Protein AF-A0A3M1WWJ5-F1 (afdb_monomer_lite)

Secondary structure (DSSP, 8-state):
-HHHHHHHHHHHHHHHHHHHHHHHHHHHHHHHHHHHHHHHHHS-HHHHHHHHHHHHHHHHHHHTT-S-TTHHHHHHHHHHHHHHHS-TTGGGEEEEEPPTT--HHHHHHHHHHHHHHTT-EEEEEE-HHHHHHHHHSS----EEEEEEE-HHHHHHHHHH-GGGGGTPSEEEEEEE-TTS-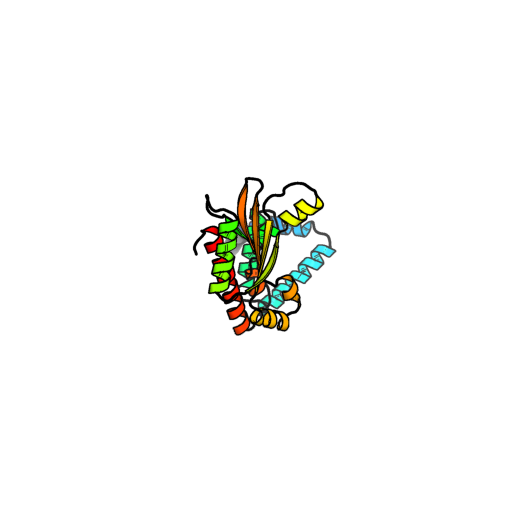EEEEEE-THHHHHSSSPPPHHHHHHHHHHHHHHHHHHHHHHHT--

Sequence (226 aa):
MNAIRNLLALIGLLAIVALVWAVKTWEPVVQEFRPMWTHYQSLSGEEKARIRGIVAELDKAIQEKAFDEGAFATYLDLAENLLKTRNAAEATVWKVPVEEGLSAEDVDQTMKFVANEHNIKNVGELPLYKEVQAMTGKPYRIVKIYMFCNALTASHMLEYSDAFSAYLPCRVAMVQDKQGKLWLYSLNMDMMIHGGKPLPPTLKEEALGVKKIILDIMKRGAEGDF

pLDDT: mean 94.06, std 5.96, range [61.34, 98.81]

Foldseek 3Di:
DVVVVVVVVVVVVVVVVVVVVVCVVCVVVCVVCVVVVVVLVVDDPVVVVVVVVVVVVVVVCVVVVQFFPCQVVLVVQLVVQCVVPVDNQRSFKDKDFADPPDDPVLLVVQLCVLLVVLVWDFPDKDFVQVVCCVVPVDGDWTKMKTFTHDVVLLVLLVVVPVVCVVCPDWIWIWGQDPVRTTMIMTGPCCCVQGNGGHDDPVSSVVSVSVVVSVVVSRVCSRHSPD

Structure (mmCIF, N/CA/C/O backbone):
data_AF-A0A3M1WWJ5-F1
#
_entry.id   AF-A0A3M1WWJ5-F1
#
loop_
_atom_site.group_PDB
_atom_site.id
_atom_site.type_symbol
_atom_site.label_atom_id
_atom_site.label_alt_id
_atom_site.label_comp_id
_atom_site.label_asym_id
_atom_site.label_entity_id
_atom_site.label_seq_id
_atom_site.pdbx_PDB_ins_code
_atom_site.Cartn_x
_atom_site.Cartn_y
_atom_site.Cartn_z
_atom_site.occupancy
_atom_site.B_iso_or_equiv
_atom_site.auth_seq_id
_atom_site.auth_comp_id
_atom_site.auth_asym_id
_atom_site.auth_atom_id
_atom_site.pdbx_PDB_model_num
ATOM 1 N N . MET A 1 1 ? 3.761 4.185 -77.254 1.00 61.34 1 MET A N 1
ATOM 2 C CA . MET A 1 1 ? 3.606 5.311 -76.298 1.00 61.34 1 MET A CA 1
ATOM 3 C C . MET A 1 1 ? 2.459 5.113 -75.302 1.00 61.34 1 MET A C 1
ATOM 5 O O . MET A 1 1 ? 2.680 5.328 -74.118 1.00 61.34 1 MET A O 1
ATOM 9 N N . ASN A 1 2 ? 1.276 4.644 -75.720 1.00 68.31 2 ASN A N 1
ATOM 10 C CA . ASN A 1 2 ? 0.120 4.481 -74.815 1.00 68.31 2 ASN A CA 1
ATOM 11 C C . ASN A 1 2 ? 0.318 3.430 -73.702 1.00 68.31 2 ASN A C 1
ATOM 13 O O . ASN A 1 2 ? -0.118 3.653 -72.580 1.00 68.31 2 ASN A O 1
ATOM 17 N N . ALA A 1 3 ? 1.030 2.331 -73.976 1.00 73.12 3 ALA A N 1
ATOM 18 C CA . ALA A 1 3 ? 1.289 1.279 -72.985 1.00 73.12 3 ALA A CA 1
ATOM 19 C C . ALA A 1 3 ? 2.161 1.757 -71.806 1.00 73.12 3 ALA A C 1
ATOM 21 O O . ALA A 1 3 ? 1.841 1.487 -70.655 1.00 73.12 3 ALA A O 1
ATOM 22 N N . ILE A 1 4 ? 3.213 2.536 -72.082 1.00 78.75 4 ILE A N 1
ATOM 23 C CA . ILE A 1 4 ? 4.098 3.103 -71.049 1.00 78.75 4 ILE A CA 1
ATOM 24 C C . ILE A 1 4 ? 3.342 4.138 -70.207 1.00 78.75 4 ILE A C 1
ATOM 26 O O . ILE A 1 4 ? 3.456 4.148 -68.985 1.00 78.75 4 ILE A O 1
ATOM 30 N N . ARG A 1 5 ? 2.506 4.970 -70.844 1.00 76.81 5 ARG A N 1
ATOM 31 C CA . ARG A 1 5 ? 1.672 5.957 -70.143 1.00 76.81 5 ARG A CA 1
ATOM 32 C C . ARG A 1 5 ? 0.656 5.294 -69.204 1.00 76.81 5 ARG A C 1
ATOM 34 O O . ARG A 1 5 ? 0.485 5.753 -68.081 1.00 76.81 5 ARG A O 1
ATOM 41 N N . ASN A 1 6 ? 0.030 4.199 -69.636 1.00 76.69 6 ASN A N 1
ATOM 42 C CA . ASN A 1 6 ? -0.925 3.450 -68.815 1.00 76.69 6 ASN A CA 1
ATOM 43 C C . ASN A 1 6 ? -0.236 2.691 -67.667 1.00 76.69 6 ASN A C 1
ATOM 45 O O . ASN A 1 6 ? -0.786 2.617 -66.572 1.00 76.69 6 ASN A O 1
ATOM 49 N N . LEU A 1 7 ? 0.982 2.184 -67.888 1.00 83.56 7 LEU A N 1
ATOM 50 C CA . LEU A 1 7 ? 1.788 1.542 -66.846 1.00 83.56 7 LEU A CA 1
ATOM 51 C C . LEU A 1 7 ? 2.208 2.539 -65.755 1.00 83.56 7 LEU A C 1
ATOM 53 O O . LEU A 1 7 ? 2.052 2.254 -64.571 1.00 83.56 7 LEU A O 1
ATOM 57 N N . LEU A 1 8 ? 2.680 3.729 -66.140 1.00 83.06 8 LEU A N 1
ATOM 58 C CA . LEU A 1 8 ? 3.029 4.790 -65.189 1.00 83.06 8 LEU A CA 1
ATOM 59 C C . LEU A 1 8 ? 1.806 5.279 -64.399 1.00 83.06 8 LEU A C 1
ATOM 61 O O . LEU A 1 8 ? 1.914 5.524 -63.199 1.00 83.06 8 LEU A O 1
ATOM 65 N N . ALA A 1 9 ? 0.634 5.361 -65.037 1.00 82.50 9 ALA A N 1
ATOM 66 C CA . ALA A 1 9 ? -0.616 5.702 -64.359 1.00 82.50 9 ALA A CA 1
ATOM 67 C C . ALA A 1 9 ? -1.041 4.636 -63.330 1.00 82.50 9 ALA A C 1
ATOM 69 O O . ALA A 1 9 ? -1.484 4.987 -62.239 1.00 82.50 9 ALA A O 1
ATOM 70 N N . LEU A 1 10 ? -0.857 3.345 -63.635 1.00 86.31 10 LEU A N 1
ATOM 71 C CA . LEU A 1 10 ? -1.114 2.241 -62.701 1.00 86.31 10 LEU A CA 1
ATOM 72 C C . LEU A 1 10 ? -0.167 2.264 -61.497 1.00 86.31 10 LEU A C 1
ATOM 74 O O . LEU A 1 10 ? -0.620 2.107 -60.367 1.00 86.31 10 LEU A O 1
ATOM 78 N N . ILE A 1 11 ? 1.126 2.512 -61.720 1.00 86.69 11 ILE A N 1
ATOM 79 C CA . ILE A 1 11 ? 2.109 2.655 -60.635 1.00 86.69 11 ILE A CA 1
ATOM 80 C C . ILE A 1 11 ? 1.753 3.855 -59.747 1.00 86.69 11 ILE A C 1
ATOM 82 O O . ILE A 1 11 ? 1.766 3.737 -58.523 1.00 86.69 11 ILE A O 1
ATOM 86 N N . GLY A 1 12 ? 1.372 4.986 -60.348 1.00 83.12 12 GLY A N 1
ATOM 87 C CA . GLY A 1 12 ? 0.912 6.165 -59.611 1.00 83.12 12 GLY A CA 1
ATOM 88 C C . GLY A 1 12 ? -0.344 5.891 -58.778 1.00 83.12 12 GLY A C 1
ATOM 89 O O . GLY A 1 12 ? -0.403 6.276 -57.612 1.00 83.12 12 GLY A O 1
ATOM 90 N N . LEU A 1 13 ? -1.319 5.168 -59.336 1.00 89.19 13 LEU A N 1
ATOM 91 C CA . LEU A 1 13 ? -2.533 4.774 -58.618 1.00 89.19 13 LEU A CA 1
ATOM 92 C C . LEU A 1 13 ? -2.211 3.849 -57.433 1.00 89.19 13 LEU A C 1
ATOM 94 O O . LEU A 1 13 ? -2.715 4.069 -56.335 1.00 89.19 13 LEU A O 1
ATOM 98 N N . LEU A 1 14 ? -1.338 2.857 -57.629 1.00 88.44 14 LEU A N 1
ATOM 99 C CA . LEU A 1 14 ? -0.902 1.946 -56.567 1.00 88.44 14 LEU A CA 1
ATOM 100 C C . LEU A 1 14 ? -0.151 2.680 -55.451 1.00 88.44 14 LEU A C 1
ATOM 102 O O . LEU A 1 14 ? -0.384 2.396 -54.278 1.00 88.44 14 LEU A O 1
ATOM 106 N N . ALA A 1 15 ? 0.694 3.656 -55.795 1.00 86.31 15 ALA A N 1
ATOM 107 C CA . ALA A 1 15 ? 1.386 4.485 -54.813 1.00 86.31 15 ALA A CA 1
ATOM 108 C C . ALA A 1 15 ? 0.403 5.312 -53.971 1.00 86.31 15 ALA A C 1
ATOM 110 O O . ALA A 1 15 ? 0.534 5.351 -52.751 1.00 86.31 15 ALA A O 1
ATOM 111 N N . ILE A 1 16 ? -0.615 5.916 -54.597 1.00 87.00 16 ILE A N 1
ATOM 112 C CA . ILE A 1 16 ? -1.662 6.674 -53.892 1.00 87.00 16 ILE A CA 1
ATOM 113 C C . ILE A 1 16 ? -2.484 5.752 -52.987 1.00 87.00 16 ILE A C 1
ATOM 115 O O . ILE A 1 16 ? -2.731 6.094 -51.834 1.00 87.00 16 ILE A O 1
ATOM 119 N N . VAL A 1 17 ? -2.872 4.5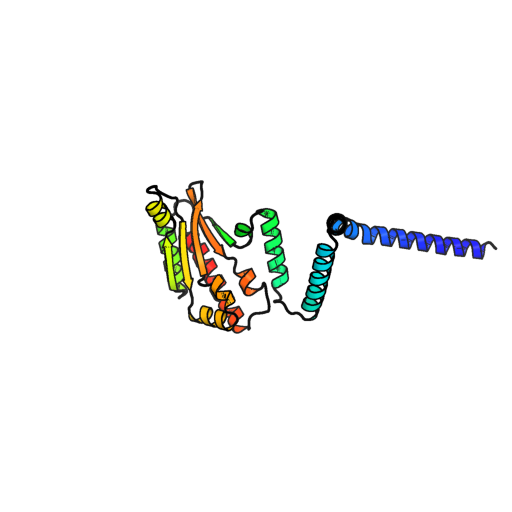68 -53.472 1.00 88.25 17 VAL A N 1
ATOM 120 C CA . VAL A 1 17 ? -3.611 3.576 -52.673 1.00 88.25 17 VAL A CA 1
ATOM 121 C C . VAL A 1 17 ? -2.786 3.116 -51.469 1.00 88.25 17 VAL A C 1
ATOM 123 O O . VAL A 1 17 ? -3.320 3.057 -50.364 1.00 88.25 17 VAL A O 1
ATOM 126 N N . ALA A 1 18 ? -1.488 2.860 -51.648 1.00 85.44 18 ALA A N 1
ATOM 127 C CA . ALA A 1 18 ? -0.585 2.508 -50.555 1.00 85.44 18 ALA A CA 1
ATOM 128 C C . ALA A 1 18 ? -0.442 3.648 -49.533 1.00 85.44 18 ALA A C 1
ATOM 130 O O . ALA A 1 18 ? -0.449 3.396 -48.330 1.00 85.44 18 ALA A O 1
ATOM 131 N N . LEU A 1 19 ? -0.378 4.901 -49.995 1.00 85.25 19 LEU A N 1
ATOM 132 C CA . LEU A 1 19 ? -0.316 6.089 -49.140 1.00 85.25 19 LEU A CA 1
ATOM 133 C C . LEU A 1 19 ? -1.603 6.277 -48.332 1.00 85.25 19 LEU A C 1
ATOM 135 O O . LEU A 1 19 ? -1.543 6.477 -47.125 1.00 85.25 19 LEU A O 1
ATOM 139 N N . VAL A 1 20 ? -2.766 6.156 -48.976 1.00 86.12 20 VAL A N 1
ATOM 140 C CA . VAL A 1 20 ? -4.075 6.238 -48.309 1.00 86.12 20 VAL A CA 1
ATOM 141 C C . VAL A 1 20 ? -4.244 5.099 -47.306 1.00 86.12 20 VAL A C 1
ATOM 143 O O . VAL A 1 20 ? -4.729 5.325 -46.199 1.00 86.12 20 VAL A O 1
ATOM 146 N N . TRP A 1 21 ? -3.815 3.885 -47.658 1.00 88.00 21 TRP A N 1
ATOM 147 C CA . TRP A 1 21 ? -3.830 2.743 -46.748 1.00 88.00 21 TRP A CA 1
ATOM 148 C C . TRP A 1 21 ? -2.908 2.965 -45.546 1.00 88.00 21 TRP A C 1
ATOM 150 O O . TRP A 1 21 ? -3.335 2.756 -44.412 1.00 88.00 21 TRP A O 1
ATOM 160 N N . ALA A 1 22 ? -1.687 3.460 -45.764 1.00 84.38 22 ALA A N 1
ATOM 161 C CA . ALA A 1 22 ? -0.751 3.781 -44.693 1.00 84.38 22 ALA A CA 1
ATOM 162 C C . ALA A 1 22 ? -1.301 4.882 -43.776 1.00 84.38 22 ALA A C 1
ATOM 164 O O . ALA A 1 22 ? -1.333 4.696 -42.564 1.00 84.38 22 ALA A O 1
ATOM 165 N N . VAL A 1 23 ? -1.815 5.982 -44.333 1.00 82.38 23 VAL A N 1
ATOM 166 C CA . VAL A 1 23 ? -2.436 7.057 -43.544 1.00 82.38 23 VAL A CA 1
ATOM 167 C C . VAL A 1 23 ? -3.596 6.503 -42.729 1.00 82.38 23 VAL A C 1
ATOM 169 O O . VAL A 1 23 ? -3.582 6.621 -41.515 1.00 82.38 23 VAL A O 1
ATOM 172 N N . LYS A 1 24 ? -4.542 5.791 -43.345 1.00 86.06 24 LYS A N 1
ATOM 173 C CA . LYS A 1 24 ? -5.705 5.252 -42.628 1.00 86.06 24 LYS A CA 1
ATOM 174 C C . LYS A 1 24 ? -5.333 4.232 -41.542 1.00 86.06 24 LYS A C 1
ATOM 176 O O . LYS A 1 24 ? -6.033 4.135 -40.540 1.00 86.06 24 LYS A O 1
ATOM 181 N N . THR A 1 25 ? -4.251 3.480 -41.741 1.00 88.81 25 THR A N 1
ATOM 182 C CA . THR A 1 25 ? -3.772 2.473 -40.781 1.00 88.81 25 THR A CA 1
ATOM 183 C C . THR A 1 25 ? -3.049 3.116 -39.599 1.00 88.81 25 THR A C 1
ATOM 185 O O . THR A 1 25 ? -3.235 2.696 -38.461 1.00 88.81 25 THR A O 1
ATOM 188 N N . TRP A 1 26 ? -2.242 4.145 -39.855 1.00 82.81 26 TRP A N 1
ATOM 189 C CA . TRP A 1 26 ? -1.392 4.770 -38.840 1.00 82.81 26 TRP A CA 1
ATOM 190 C C . TRP A 1 26 ? -2.025 5.992 -38.176 1.00 82.81 26 TRP A C 1
ATOM 192 O O . TRP A 1 26 ? -1.648 6.340 -37.062 1.00 82.81 26 TRP A O 1
ATOM 202 N N . GLU A 1 27 ? -3.003 6.632 -38.813 1.00 81.75 27 GLU A N 1
ATOM 203 C CA . GLU A 1 27 ? -3.701 7.798 -38.279 1.00 81.75 27 GLU A CA 1
ATOM 204 C C . GLU A 1 27 ? -4.294 7.589 -36.877 1.00 81.75 27 GLU A C 1
ATOM 206 O O . GLU A 1 27 ? -4.006 8.435 -36.032 1.00 81.75 27 GLU A O 1
ATOM 211 N N . PRO A 1 28 ? -5.025 6.504 -36.544 1.00 82.81 28 PRO A N 1
ATOM 212 C CA . PRO A 1 28 ? -5.534 6.321 -35.180 1.00 82.81 28 PRO A CA 1
ATOM 213 C C . PRO A 1 28 ? -4.413 6.283 -34.128 1.00 82.81 28 PRO A C 1
ATOM 215 O O . PRO A 1 28 ? -4.491 6.986 -33.124 1.00 82.81 28 PRO A O 1
ATOM 218 N N . VAL A 1 29 ? -3.318 5.569 -34.408 1.00 82.12 29 VAL A N 1
ATOM 219 C CA . VAL A 1 29 ? -2.147 5.493 -33.516 1.00 82.12 29 VAL A CA 1
ATOM 220 C C . VAL A 1 29 ? -1.478 6.863 -33.373 1.00 82.12 29 VAL A C 1
ATOM 222 O O . VAL A 1 29 ? -1.149 7.303 -32.274 1.00 82.12 29 VAL A O 1
ATOM 225 N N . VAL A 1 30 ? -1.310 7.587 -34.482 1.00 78.94 30 VAL A N 1
ATOM 226 C CA . VAL A 1 30 ? -0.722 8.934 -34.471 1.00 78.94 30 VAL A CA 1
ATOM 227 C C . VAL A 1 30 ? -1.581 9.904 -33.658 1.00 78.94 30 VAL A C 1
ATOM 229 O O . VAL A 1 30 ? -1.029 10.764 -32.975 1.00 78.94 30 VAL A O 1
ATOM 232 N N . GLN A 1 31 ? -2.908 9.789 -33.715 1.00 82.88 31 GLN A N 1
ATOM 233 C CA . GLN A 1 31 ? -3.821 10.658 -32.968 1.00 82.88 31 GLN A CA 1
ATOM 234 C C . GLN A 1 31 ? -3.773 10.374 -31.459 1.00 82.88 31 GLN A C 1
ATOM 236 O O . GLN A 1 31 ? -3.765 11.326 -30.682 1.00 82.88 31 GLN A O 1
ATOM 241 N N . GLU A 1 32 ? -3.650 9.110 -31.042 1.00 83.38 32 GLU A N 1
ATOM 242 C CA . GLU A 1 32 ? -3.456 8.739 -29.629 1.00 83.38 32 GLU A CA 1
ATOM 243 C C . GLU A 1 32 ? -2.125 9.259 -29.069 1.00 83.38 32 GLU A C 1
ATOM 245 O O . GLU A 1 32 ? -2.073 9.805 -27.966 1.00 83.38 32 GLU A O 1
ATOM 250 N N . PHE A 1 33 ? -1.047 9.162 -29.852 1.00 82.06 33 PHE A N 1
ATOM 251 C CA . PHE A 1 33 ? 0.276 9.635 -29.438 1.00 82.06 33 PHE A CA 1
ATOM 252 C C . PHE A 1 33 ? 0.467 11.149 -29.582 1.00 82.06 33 PHE A C 1
ATOM 254 O O . PHE A 1 33 ? 1.391 11.703 -28.980 1.00 82.06 33 PHE A O 1
ATOM 261 N N . ARG A 1 34 ? -0.384 11.850 -30.346 1.00 85.12 34 ARG A N 1
ATOM 262 C CA . ARG A 1 34 ? -0.209 13.281 -30.643 1.00 85.12 34 ARG A CA 1
ATOM 263 C C . ARG A 1 34 ? -0.115 14.155 -29.388 1.00 85.12 34 ARG A C 1
ATOM 265 O O . ARG A 1 34 ? 0.837 14.930 -29.325 1.00 85.12 34 ARG A O 1
ATOM 272 N N . PRO A 1 35 ? -1.004 14.054 -28.379 1.00 89.06 35 PRO A N 1
ATOM 273 C CA . PRO A 1 35 ? -0.903 14.881 -27.176 1.00 89.06 35 PRO A CA 1
ATOM 274 C C . PRO A 1 35 ? 0.407 14.646 -26.417 1.00 89.06 35 PRO A C 1
ATOM 276 O O . PRO A 1 35 ? 1.063 15.600 -25.996 1.00 89.06 35 PRO A O 1
ATOM 279 N N . MET A 1 36 ? 0.822 13.381 -26.300 1.00 86.88 36 MET A N 1
ATOM 280 C CA . MET A 1 36 ? 2.079 13.003 -25.654 1.00 86.88 36 MET A CA 1
ATOM 281 C C . MET A 1 36 ? 3.284 13.544 -26.428 1.00 86.88 36 MET A C 1
ATOM 283 O O . MET A 1 36 ? 4.211 14.076 -25.825 1.00 86.88 36 MET A O 1
ATOM 287 N N . TRP A 1 37 ? 3.255 13.471 -27.760 1.00 85.56 37 TRP A N 1
ATOM 288 C CA . TRP A 1 37 ? 4.308 13.994 -28.626 1.00 85.56 37 TRP A CA 1
ATOM 289 C C . TRP A 1 37 ? 4.413 15.520 -28.558 1.00 85.56 37 TRP A C 1
ATOM 291 O O . TRP A 1 37 ? 5.511 16.055 -28.412 1.00 85.56 37 TRP A O 1
ATOM 301 N N . THR A 1 38 ? 3.286 16.233 -28.600 1.00 89.81 38 THR A N 1
ATOM 302 C CA . THR A 1 38 ? 3.260 17.693 -28.436 1.00 89.81 38 THR A CA 1
ATOM 303 C C . THR A 1 38 ? 3.807 18.099 -27.068 1.00 89.81 38 THR A C 1
ATOM 305 O O . THR A 1 38 ? 4.625 19.017 -26.984 1.00 89.81 38 THR A O 1
ATOM 308 N N . HIS A 1 39 ? 3.432 17.382 -26.003 1.00 88.94 39 HIS A N 1
ATOM 309 C CA . HIS A 1 39 ? 4.007 17.614 -24.682 1.00 88.94 39 HIS A CA 1
ATOM 310 C C . HIS A 1 39 ? 5.511 17.317 -24.664 1.00 88.94 39 HIS A C 1
ATOM 312 O O . HIS A 1 39 ? 6.287 18.174 -24.249 1.00 88.94 39 HIS A O 1
ATOM 318 N N . TYR A 1 40 ? 5.948 16.177 -25.205 1.00 89.94 40 TYR A N 1
ATOM 319 C CA . TYR A 1 40 ? 7.365 15.825 -25.313 1.00 89.94 40 TYR A CA 1
ATOM 320 C C . TYR A 1 40 ? 8.173 16.901 -26.044 1.00 89.94 40 TYR A C 1
ATOM 322 O O . TYR A 1 40 ? 9.258 17.263 -25.600 1.00 89.94 40 TYR A O 1
ATOM 330 N N . GLN A 1 41 ? 7.644 17.470 -27.130 1.00 92.31 41 GLN A N 1
ATOM 331 C CA . GLN A 1 41 ? 8.287 18.566 -27.856 1.00 92.31 41 GLN A CA 1
ATOM 332 C C . GLN A 1 41 ? 8.421 19.841 -27.016 1.00 92.31 41 GLN A C 1
ATOM 334 O O . GLN A 1 41 ? 9.428 20.537 -27.169 1.00 92.31 41 GLN A O 1
ATOM 339 N N . SER A 1 42 ? 7.466 20.110 -26.121 1.00 93.69 42 SER A N 1
ATOM 340 C CA . SER A 1 42 ? 7.496 21.263 -25.211 1.00 93.69 42 SER A CA 1
ATOM 341 C C . SER A 1 42 ? 8.526 21.144 -24.081 1.00 93.69 42 SER A C 1
ATOM 343 O O . SER A 1 42 ? 8.893 22.158 -23.495 1.00 93.69 42 SER A O 1
ATOM 345 N N . LEU A 1 43 ? 9.029 19.935 -23.805 1.00 93.69 43 LEU A N 1
ATOM 346 C CA . LEU A 1 43 ? 10.023 19.695 -22.759 1.00 93.69 43 LEU A CA 1
ATOM 347 C C . LEU A 1 43 ? 11.401 20.281 -23.106 1.00 93.69 43 LEU A C 1
ATOM 349 O O . LEU A 1 43 ? 11.803 20.380 -24.277 1.00 93.69 43 LEU A O 1
ATOM 353 N N . SER A 1 44 ? 12.161 20.600 -22.063 1.00 95.56 44 SER A N 1
ATOM 354 C CA . SER A 1 44 ? 13.562 21.010 -22.149 1.00 95.56 44 SER A CA 1
ATOM 355 C C . SER A 1 44 ? 14.459 19.900 -22.717 1.00 95.56 44 SER A C 1
ATOM 357 O O . SER A 1 44 ? 14.091 18.724 -22.800 1.00 95.56 44 SER A O 1
ATOM 359 N N . GLY A 1 45 ? 15.680 20.269 -23.118 1.00 94.94 45 GLY A N 1
ATOM 360 C CA . GLY A 1 45 ? 16.669 19.300 -23.599 1.00 94.94 45 GLY A CA 1
ATOM 361 C C . GLY A 1 45 ? 17.034 18.241 -22.550 1.00 94.94 45 GLY A C 1
ATOM 362 O O . GLY A 1 45 ? 17.203 17.072 -22.900 1.00 94.94 45 GLY A O 1
ATOM 363 N N . GLU A 1 46 ? 17.095 18.633 -21.276 1.00 94.88 46 GLU A N 1
ATOM 364 C CA . GLU A 1 46 ? 17.407 17.749 -20.148 1.00 94.88 46 GLU A CA 1
ATOM 365 C C . GLU A 1 46 ? 16.285 16.735 -19.895 1.00 94.88 46 GLU A C 1
ATOM 367 O O . GLU A 1 46 ? 16.534 15.532 -19.825 1.00 94.88 46 GLU A O 1
ATOM 372 N N . GLU A 1 47 ? 15.032 17.189 -19.860 1.00 93.69 47 GLU A N 1
ATOM 373 C CA . GLU A 1 47 ? 13.867 16.312 -19.694 1.00 93.69 47 GLU A CA 1
ATOM 374 C C . GLU A 1 47 ? 13.754 15.301 -20.842 1.00 93.69 47 GLU A C 1
ATOM 376 O O . GLU A 1 47 ? 13.538 14.108 -20.613 1.00 93.69 47 GLU A O 1
ATOM 381 N N . LYS A 1 48 ? 13.985 15.742 -22.086 1.00 93.00 48 LYS A N 1
ATOM 382 C CA . LYS A 1 48 ? 14.026 14.852 -23.258 1.00 93.00 48 LYS A CA 1
ATOM 383 C C . LYS A 1 48 ? 15.152 13.826 -23.167 1.00 93.00 48 LYS A C 1
ATOM 385 O O . LYS A 1 48 ? 14.967 12.684 -23.594 1.00 93.00 48 LYS A O 1
ATOM 390 N N . ALA A 1 49 ? 16.323 14.215 -22.661 1.00 94.31 49 ALA A N 1
ATOM 391 C CA . ALA A 1 49 ? 17.437 13.297 -22.436 1.00 94.31 49 ALA A CA 1
ATOM 392 C C . ALA A 1 49 ? 17.092 12.262 -21.355 1.00 94.31 49 ALA A C 1
ATOM 394 O O . ALA A 1 49 ? 17.284 11.068 -21.585 1.00 94.31 49 ALA A O 1
ATOM 395 N N . ARG A 1 50 ? 16.490 12.696 -20.241 1.00 94.69 50 ARG A N 1
ATOM 396 C CA . ARG A 1 50 ? 16.022 11.816 -19.163 1.00 94.69 50 ARG A CA 1
ATOM 397 C C . ARG A 1 50 ? 14.988 10.801 -19.651 1.00 94.69 50 ARG A C 1
ATOM 399 O O . ARG A 1 50 ? 15.139 9.617 -19.371 1.00 94.69 50 ARG A O 1
ATOM 406 N N . ILE A 1 51 ? 13.979 11.233 -20.413 1.00 92.69 51 ILE A N 1
ATOM 407 C CA . ILE A 1 51 ? 12.962 10.331 -20.983 1.00 92.69 51 ILE A CA 1
ATOM 408 C C . ILE A 1 51 ? 13.610 9.295 -21.900 1.00 92.69 51 ILE A C 1
ATOM 410 O O . ILE A 1 51 ? 13.331 8.110 -21.758 1.00 92.69 51 ILE A O 1
ATOM 414 N N . ARG A 1 52 ? 14.503 9.715 -22.808 1.00 93.00 52 ARG A N 1
ATOM 415 C CA . ARG A 1 52 ? 15.209 8.776 -23.697 1.00 93.00 52 ARG A CA 1
ATOM 416 C C . ARG A 1 52 ? 16.026 7.750 -22.913 1.00 93.00 52 ARG A C 1
ATOM 418 O O . ARG A 1 52 ? 16.001 6.581 -23.276 1.00 93.00 52 ARG A O 1
ATOM 425 N N . GLY A 1 53 ? 16.698 8.175 -21.842 1.00 94.31 53 GLY A N 1
ATOM 426 C CA . GLY A 1 53 ? 17.427 7.273 -20.949 1.00 94.31 53 GLY A CA 1
ATOM 427 C C . GLY A 1 53 ? 16.511 6.243 -20.286 1.00 94.31 53 GLY A C 1
ATOM 428 O O . GLY A 1 53 ? 16.776 5.051 -20.372 1.00 94.31 53 GLY A O 1
ATOM 429 N N . ILE A 1 54 ? 15.394 6.686 -19.701 1.00 93.88 54 ILE A N 1
ATOM 430 C CA . ILE A 1 54 ? 14.413 5.788 -19.066 1.00 93.88 54 ILE A CA 1
ATOM 431 C C . ILE A 1 54 ? 13.827 4.801 -20.080 1.00 93.88 54 ILE A C 1
ATOM 433 O O . ILE A 1 54 ? 13.726 3.619 -19.778 1.00 93.88 54 ILE A O 1
ATOM 437 N N . VAL A 1 55 ? 13.458 5.265 -21.278 1.00 91.69 55 VAL A N 1
ATOM 438 C CA . VAL A 1 55 ? 12.900 4.402 -22.331 1.00 91.69 55 VAL A CA 1
ATOM 439 C C . VAL A 1 55 ? 13.914 3.346 -22.775 1.00 91.69 55 VAL A C 1
ATOM 441 O O . VAL A 1 55 ? 13.533 2.194 -22.944 1.00 91.69 55 VAL A O 1
ATOM 444 N N . ALA A 1 56 ? 15.192 3.707 -22.922 1.00 93.00 56 ALA A N 1
ATOM 445 C CA . ALA A 1 56 ? 16.242 2.757 -23.291 1.00 93.00 56 ALA A CA 1
ATOM 446 C C . ALA A 1 56 ? 16.476 1.689 -22.207 1.00 93.00 56 ALA A C 1
ATOM 448 O O . ALA A 1 56 ? 16.571 0.504 -22.520 1.00 93.00 56 ALA A O 1
ATOM 449 N N . GLU A 1 57 ? 16.526 2.089 -20.933 1.00 92.75 57 GLU A N 1
ATOM 450 C CA . GLU A 1 57 ? 16.658 1.145 -19.814 1.00 92.75 57 GLU A CA 1
ATOM 451 C C . GLU A 1 57 ? 15.421 0.252 -19.665 1.00 92.75 57 GLU A C 1
ATOM 453 O O . GLU A 1 57 ? 15.545 -0.944 -19.407 1.00 92.75 57 GLU A O 1
ATOM 458 N N . LEU A 1 58 ? 14.223 0.809 -19.869 1.00 89.50 58 LEU A N 1
ATOM 459 C CA . LEU A 1 58 ? 12.979 0.046 -19.833 1.00 89.50 58 LEU A CA 1
ATOM 460 C C . LEU A 1 58 ? 12.927 -0.993 -20.959 1.00 89.50 58 LEU A C 1
ATOM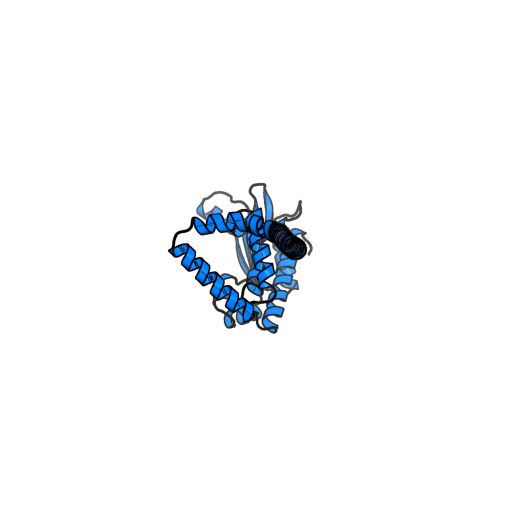 462 O O . LEU A 1 58 ? 12.585 -2.141 -20.691 1.00 89.50 58 LEU A O 1
ATOM 466 N N . ASP A 1 59 ? 13.291 -0.616 -22.189 1.00 88.75 59 ASP A N 1
ATOM 467 C CA . ASP A 1 59 ? 13.353 -1.545 -23.325 1.00 88.75 59 ASP A CA 1
ATOM 468 C C . ASP A 1 59 ? 14.301 -2.709 -23.021 1.00 88.75 59 ASP A C 1
ATOM 470 O O . ASP A 1 59 ? 13.910 -3.874 -23.107 1.00 88.75 59 ASP A O 1
ATOM 474 N N . LYS A 1 60 ? 15.507 -2.405 -22.529 1.00 92.81 60 LYS A N 1
ATOM 475 C CA . LYS A 1 60 ? 16.468 -3.422 -22.091 1.00 92.81 60 LYS A CA 1
ATOM 476 C C . LYS A 1 60 ? 15.883 -4.347 -21.017 1.00 92.81 60 LYS A C 1
ATOM 478 O O . LYS A 1 60 ? 15.942 -5.567 -21.162 1.00 92.81 60 LYS A O 1
ATOM 483 N N . ALA A 1 61 ? 15.289 -3.787 -19.965 1.00 89.62 61 ALA A N 1
ATOM 484 C CA . ALA A 1 61 ? 14.718 -4.567 -18.870 1.00 89.62 61 ALA A CA 1
ATOM 485 C C . ALA A 1 61 ? 13.549 -5.467 -19.319 1.00 89.62 61 ALA A C 1
ATOM 487 O O . ALA A 1 61 ? 13.392 -6.575 -18.800 1.00 89.62 61 ALA A O 1
ATOM 488 N N . ILE A 1 62 ? 12.751 -5.021 -20.297 1.00 86.69 62 ILE A N 1
ATOM 489 C CA . ILE A 1 62 ? 11.678 -5.819 -20.909 1.00 86.69 62 ILE A CA 1
ATOM 490 C C . ILE A 1 62 ? 12.266 -6.995 -21.698 1.00 86.69 62 ILE A C 1
ATOM 492 O O . ILE A 1 62 ? 11.809 -8.126 -21.519 1.00 86.69 62 ILE A O 1
ATOM 496 N N . GLN A 1 63 ? 13.291 -6.760 -22.526 1.00 88.69 63 GLN A N 1
ATOM 497 C CA . GLN A 1 63 ? 13.958 -7.828 -23.286 1.00 88.69 63 GLN A CA 1
ATOM 498 C C . GLN A 1 63 ? 14.575 -8.888 -22.361 1.00 88.69 63 GLN A C 1
ATOM 500 O O . GLN A 1 63 ? 14.505 -10.085 -22.639 1.00 88.69 63 GLN A O 1
ATOM 505 N N . GLU A 1 64 ? 15.129 -8.453 -21.230 1.00 92.00 64 GLU A N 1
ATOM 506 C CA . GLU A 1 64 ? 15.731 -9.322 -20.214 1.00 92.00 64 GLU A CA 1
ATOM 507 C C . GLU A 1 64 ? 14.701 -10.007 -19.299 1.00 92.00 64 GLU A C 1
ATOM 509 O O . GLU A 1 64 ? 15.085 -10.833 -18.471 1.00 92.00 64 GLU A O 1
ATOM 514 N N . LYS A 1 65 ? 13.402 -9.691 -19.429 1.00 88.19 65 LYS A N 1
ATOM 515 C CA . LYS A 1 65 ? 12.336 -10.143 -18.513 1.00 88.19 65 LYS A CA 1
ATOM 516 C C . LYS A 1 65 ? 12.700 -9.890 -17.044 1.00 88.19 65 LYS A C 1
ATOM 518 O O . LYS A 1 65 ? 12.520 -10.747 -16.182 1.00 88.19 65 LYS A O 1
ATOM 523 N N . ALA A 1 66 ? 13.237 -8.703 -16.767 1.00 89.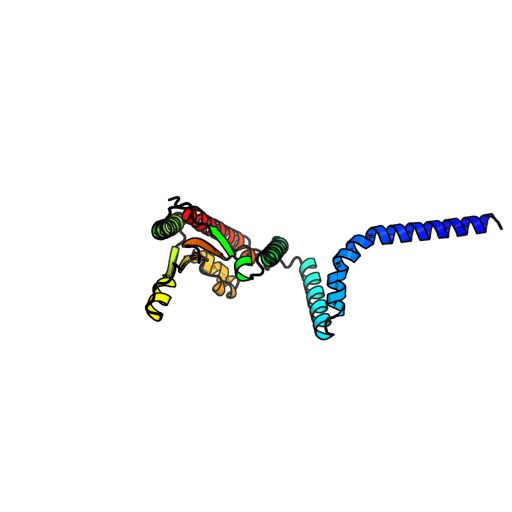62 66 ALA A N 1
ATOM 524 C CA . ALA A 1 66 ? 13.784 -8.357 -15.458 1.00 89.62 66 ALA A CA 1
ATOM 525 C C . ALA A 1 66 ? 12.714 -8.122 -14.372 1.00 89.62 66 ALA A C 1
ATOM 527 O O . ALA A 1 66 ? 13.057 -8.041 -13.194 1.00 89.62 66 ALA A O 1
ATOM 528 N N . PHE A 1 67 ? 11.439 -8.005 -14.750 1.00 93.38 67 PHE A N 1
ATOM 529 C CA . PHE A 1 67 ? 10.314 -7.733 -13.853 1.00 93.38 67 PHE A CA 1
ATOM 530 C C . PHE A 1 67 ? 9.404 -8.953 -13.683 1.00 93.38 67 PHE A C 1
ATOM 532 O O . PHE A 1 67 ? 9.367 -9.835 -14.542 1.00 93.38 67 PHE A O 1
ATOM 539 N N . ASP A 1 68 ? 8.662 -8.993 -12.574 1.00 95.00 68 ASP A N 1
ATOM 540 C CA . ASP A 1 68 ? 7.584 -9.960 -12.369 1.00 95.00 68 ASP A CA 1
ATOM 541 C C . ASP A 1 68 ? 6.548 -9.858 -13.495 1.00 95.00 68 ASP A C 1
ATOM 543 O O . ASP A 1 68 ? 6.260 -8.782 -14.019 1.00 95.00 68 ASP A O 1
ATOM 547 N N . GLU A 1 69 ? 5.966 -10.997 -13.859 1.00 92.75 69 GLU A N 1
ATOM 548 C CA . GLU A 1 69 ? 4.933 -11.081 -14.895 1.00 92.75 69 GLU A CA 1
ATOM 549 C C . GLU A 1 69 ? 3.715 -10.188 -14.598 1.00 92.75 69 GLU A C 1
ATOM 551 O O . GLU A 1 69 ? 3.078 -9.685 -15.525 1.00 92.75 69 GLU A O 1
ATOM 556 N N . GLY A 1 70 ? 3.417 -9.952 -13.314 1.00 93.75 70 GLY A N 1
ATOM 557 C CA . GLY A 1 70 ? 2.337 -9.081 -12.864 1.00 93.75 70 GLY A CA 1
ATOM 558 C C . GLY A 1 70 ? 2.684 -7.591 -12.875 1.00 93.75 70 GLY A C 1
ATOM 559 O O . GLY A 1 70 ? 1.768 -6.775 -12.787 1.00 93.75 70 GLY A O 1
ATOM 560 N N . ALA A 1 71 ? 3.961 -7.213 -13.026 1.00 94.38 71 ALA A N 1
ATOM 561 C CA . ALA A 1 71 ? 4.419 -5.833 -12.847 1.00 94.38 71 ALA A CA 1
ATOM 562 C C . ALA A 1 71 ? 3.653 -4.845 -13.730 1.00 94.38 71 ALA A C 1
ATOM 564 O O . ALA A 1 71 ? 3.150 -3.831 -13.247 1.00 94.38 71 ALA A O 1
ATOM 565 N N . PHE A 1 72 ? 3.523 -5.154 -15.023 1.00 91.50 72 PHE A N 1
ATOM 566 C CA . PHE A 1 72 ? 2.853 -4.270 -15.973 1.00 91.50 72 PHE A CA 1
ATOM 567 C C . PHE A 1 72 ? 1.388 -4.021 -15.593 1.00 91.50 72 PHE A C 1
ATOM 569 O O . PHE A 1 72 ? 0.961 -2.869 -15.552 1.00 91.50 72 PHE A O 1
ATOM 576 N N . ALA A 1 73 ? 0.647 -5.080 -15.252 1.00 94.19 73 ALA A N 1
ATOM 577 C CA . ALA A 1 73 ? -0.738 -4.962 -14.804 1.00 94.19 73 ALA A CA 1
ATOM 578 C C . ALA A 1 73 ? -0.836 -4.125 -13.520 1.00 94.19 73 ALA A C 1
ATOM 580 O O . ALA A 1 73 ? -1.637 -3.200 -13.449 1.00 94.19 73 ALA A O 1
ATOM 581 N N . THR A 1 74 ? 0.052 -4.361 -12.551 1.00 95.12 74 THR A N 1
ATOM 582 C CA . THR A 1 74 ? 0.071 -3.600 -11.296 1.00 95.12 74 THR A CA 1
ATOM 583 C C . THR A 1 74 ? 0.316 -2.100 -11.518 1.00 95.12 74 THR A C 1
ATOM 585 O O . THR A 1 74 ? -0.346 -1.262 -10.902 1.00 95.12 74 THR A O 1
ATOM 588 N N . TYR A 1 75 ? 1.235 -1.730 -12.417 1.00 94.69 75 TYR A N 1
ATOM 589 C CA . TYR A 1 75 ? 1.482 -0.321 -12.744 1.00 94.69 75 TYR A CA 1
ATOM 590 C C . TYR A 1 75 ? 0.336 0.320 -13.539 1.00 94.69 75 TYR A C 1
ATOM 592 O O . TYR A 1 75 ? 0.072 1.511 -13.351 1.00 94.69 75 TYR A O 1
ATOM 600 N N . LEU A 1 76 ? -0.356 -0.441 -14.394 1.00 94.50 76 LEU A N 1
ATOM 601 C CA . LEU A 1 76 ? -1.572 0.030 -15.061 1.00 94.50 76 LEU A CA 1
ATOM 602 C C . LEU A 1 76 ? -2.690 0.296 -14.051 1.00 94.50 76 LEU A C 1
ATOM 604 O O . LEU A 1 76 ? -3.241 1.394 -14.056 1.00 94.50 76 LEU A O 1
ATOM 608 N N . ASP A 1 77 ? -2.947 -0.634 -13.130 1.00 95.38 77 ASP A N 1
ATOM 609 C CA . ASP A 1 77 ? -3.953 -0.462 -12.076 1.00 95.38 77 ASP A CA 1
ATOM 610 C C . ASP A 1 77 ? -3.651 0.772 -11.213 1.00 95.38 77 ASP A C 1
ATOM 612 O O . ASP A 1 77 ? -4.544 1.557 -10.880 1.00 95.38 77 ASP A O 1
ATOM 616 N N . LEU A 1 78 ? -2.376 0.995 -10.872 1.00 95.88 78 LEU A N 1
ATOM 617 C CA . LEU A 1 78 ? -1.945 2.202 -10.165 1.00 95.88 78 LEU A CA 1
ATOM 618 C C . LEU A 1 78 ? -2.246 3.469 -10.979 1.00 95.88 78 LEU A C 1
ATOM 620 O O . LEU A 1 78 ? -2.757 4.447 -10.426 1.00 95.88 78 LEU A O 1
ATOM 624 N N . ALA A 1 79 ? -1.933 3.469 -12.277 1.00 95.62 79 ALA A N 1
ATOM 625 C CA . ALA A 1 79 ? -2.185 4.607 -13.155 1.00 95.62 79 ALA A CA 1
ATOM 626 C C . ALA A 1 79 ? -3.689 4.894 -13.288 1.00 95.62 79 ALA A C 1
ATOM 628 O O . ALA A 1 79 ? -4.106 6.044 -13.136 1.00 95.62 79 ALA A O 1
ATOM 629 N N . GLU A 1 80 ? -4.512 3.865 -13.496 1.00 95.50 80 GLU A N 1
ATOM 630 C CA . GLU A 1 80 ? -5.972 3.981 -13.558 1.00 95.50 80 GLU A CA 1
ATOM 631 C C . GLU A 1 80 ? -6.543 4.554 -12.259 1.00 95.50 80 GLU A C 1
ATOM 633 O O . GLU A 1 80 ? -7.300 5.533 -12.277 1.00 95.50 80 GLU A O 1
ATOM 638 N N . ASN A 1 81 ? -6.122 4.010 -11.115 1.00 94.94 81 ASN A N 1
ATOM 639 C CA . ASN A 1 81 ? -6.566 4.490 -9.813 1.00 94.94 81 ASN A CA 1
ATOM 640 C C . ASN A 1 81 ? -6.109 5.927 -9.548 1.00 94.94 81 ASN A C 1
ATOM 642 O O . ASN A 1 81 ? -6.896 6.731 -9.045 1.00 94.94 81 ASN A O 1
ATOM 646 N N . LEU A 1 82 ? -4.886 6.300 -9.931 1.00 96.62 82 LEU A N 1
ATOM 647 C CA . LEU A 1 82 ? -4.391 7.670 -9.792 1.00 96.62 82 LEU A CA 1
ATOM 648 C C . LEU A 1 82 ? -5.171 8.653 -10.674 1.00 96.62 82 LEU A C 1
ATOM 650 O O . LEU A 1 82 ? -5.491 9.760 -10.234 1.00 96.62 82 LEU A O 1
ATOM 654 N N . LEU A 1 83 ? -5.513 8.263 -11.903 1.00 95.94 83 LEU A N 1
ATOM 655 C CA . LEU A 1 83 ? -6.337 9.078 -12.797 1.00 95.94 83 LEU A CA 1
ATOM 656 C C . LEU A 1 83 ? -7.764 9.242 -12.262 1.00 95.94 83 LEU A C 1
ATOM 658 O O . LEU A 1 83 ? -8.336 10.329 -12.387 1.00 95.94 83 LEU A O 1
ATOM 662 N N . LYS A 1 84 ? -8.313 8.198 -11.631 1.00 96.25 84 LYS A N 1
ATOM 663 C CA . LYS A 1 84 ? -9.650 8.202 -11.027 1.00 96.25 84 LYS A CA 1
ATOM 664 C C . LYS A 1 84 ? -9.718 9.043 -9.752 1.00 96.25 84 LYS A C 1
ATOM 666 O O . LYS A 1 84 ? -10.649 9.828 -9.591 1.00 96.25 84 LYS A O 1
ATOM 671 N N . THR A 1 85 ? -8.758 8.884 -8.844 1.00 95.88 85 THR A N 1
ATOM 672 C CA . THR A 1 85 ? -8.804 9.501 -7.505 1.00 95.88 85 THR A CA 1
ATOM 673 C C . THR A 1 85 ? -8.092 10.846 -7.436 1.00 95.88 85 THR A C 1
ATOM 675 O O . THR A 1 85 ? -8.363 11.631 -6.528 1.00 95.88 85 THR A O 1
ATOM 678 N N . ARG A 1 86 ? -7.159 11.112 -8.363 1.00 96.88 86 ARG A N 1
ATOM 679 C CA . ARG A 1 86 ? -6.217 12.246 -8.314 1.00 96.88 86 ARG A CA 1
ATOM 680 C C . ARG A 1 86 ? -5.427 12.313 -7.002 1.00 96.88 86 ARG A C 1
ATOM 682 O O . ARG A 1 86 ? -4.956 13.379 -6.613 1.00 96.88 86 ARG A O 1
ATOM 689 N N . ASN A 1 87 ? -5.276 11.178 -6.319 1.00 96.62 87 ASN A N 1
ATOM 690 C CA . ASN A 1 87 ? -4.660 11.088 -5.006 1.00 96.62 87 ASN A CA 1
ATOM 691 C C . ASN A 1 87 ? -3.758 9.848 -4.937 1.00 96.62 87 ASN A C 1
ATOM 693 O O . ASN A 1 87 ? -4.228 8.717 -5.015 1.00 96.62 87 ASN A O 1
ATOM 697 N N . ALA A 1 88 ? -2.455 10.071 -4.758 1.00 95.88 88 ALA A N 1
ATOM 698 C CA . ALA A 1 88 ? -1.462 8.999 -4.720 1.00 95.88 88 ALA A CA 1
ATOM 699 C C . ALA A 1 88 ? -1.657 8.026 -3.542 1.00 95.88 88 ALA A C 1
ATOM 701 O O . ALA A 1 88 ? -1.390 6.834 -3.682 1.00 95.88 88 ALA A O 1
ATOM 702 N N . ALA A 1 89 ? -2.155 8.507 -2.399 1.00 95.56 89 ALA A N 1
ATOM 703 C CA . ALA A 1 89 ? -2.441 7.648 -1.256 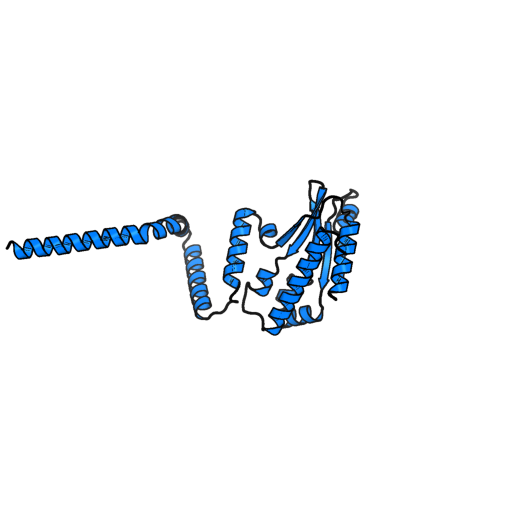1.00 95.56 89 ALA A CA 1
ATOM 704 C C . ALA A 1 89 ? -3.668 6.766 -1.526 1.00 95.56 89 ALA A C 1
ATOM 706 O O . ALA A 1 89 ? -3.596 5.561 -1.331 1.00 95.56 89 ALA A O 1
ATOM 707 N N . GLU A 1 90 ? -4.763 7.325 -2.053 1.00 95.88 90 GLU A N 1
ATOM 708 C CA . GLU A 1 90 ? -5.949 6.523 -2.411 1.00 95.88 90 GLU A CA 1
ATOM 709 C C . GLU A 1 90 ? -5.650 5.534 -3.553 1.00 95.88 90 GLU A C 1
ATOM 711 O O . GLU A 1 90 ? -6.252 4.470 -3.608 1.00 95.88 90 GLU A O 1
ATOM 716 N N . ALA A 1 91 ? -4.707 5.848 -4.448 1.00 96.75 91 ALA A N 1
ATOM 717 C CA . ALA A 1 91 ? -4.345 4.969 -5.560 1.00 96.75 91 ALA A CA 1
ATOM 718 C C . ALA A 1 91 ? -3.508 3.740 -5.159 1.00 96.75 91 ALA A C 1
ATOM 720 O O . ALA A 1 91 ? -3.377 2.809 -5.948 1.00 96.75 91 ALA A O 1
ATOM 721 N N . THR A 1 92 ? -2.930 3.735 -3.955 1.00 96.06 92 THR A N 1
ATOM 722 C CA . THR A 1 92 ? -1.992 2.697 -3.492 1.00 96.06 92 THR A CA 1
ATOM 723 C C . THR A 1 92 ? -2.547 1.848 -2.349 1.00 96.06 92 THR A C 1
ATOM 725 O O . THR A 1 92 ? -1.814 1.061 -1.756 1.00 96.06 92 THR A O 1
ATOM 728 N N . VAL A 1 93 ? -3.837 1.973 -2.031 1.00 97.44 93 VAL A N 1
ATOM 729 C CA . VAL A 1 93 ? -4.473 1.288 -0.898 1.00 97.44 93 VAL A CA 1
ATOM 730 C C . VAL A 1 93 ? -5.687 0.479 -1.336 1.00 97.44 93 VAL A C 1
ATOM 732 O O . VAL A 1 93 ? -6.411 0.855 -2.256 1.00 97.44 93 VAL A O 1
ATOM 735 N N . TRP A 1 94 ? -5.950 -0.613 -0.628 1.00 97.44 94 TRP A N 1
ATOM 736 C CA . TRP A 1 94 ? -7.285 -1.190 -0.570 1.00 97.44 94 TRP A CA 1
ATOM 737 C C . TRP A 1 94 ? -8.130 -0.403 0.423 1.00 97.44 94 TRP A C 1
ATOM 739 O O . TRP A 1 94 ? -7.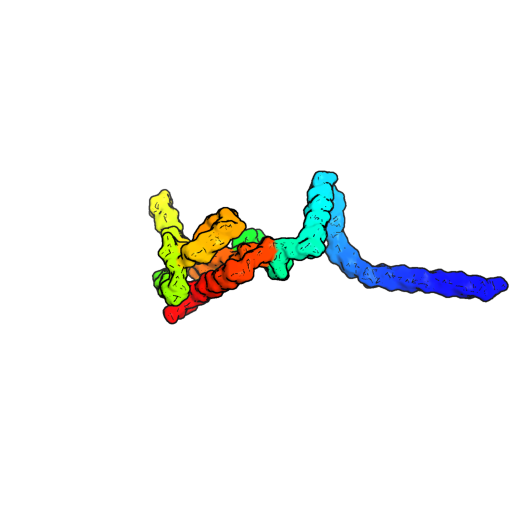642 0.031 1.470 1.00 97.44 94 TRP A O 1
ATOM 749 N N . LYS A 1 95 ? -9.408 -0.233 0.090 1.00 97.25 95 LYS A N 1
ATOM 750 C CA . LYS A 1 95 ? -10.376 0.533 0.871 1.00 97.25 95 LYS A CA 1
ATOM 751 C C . LYS A 1 95 ? -11.696 -0.220 0.911 1.00 97.25 95 LYS A C 1
ATOM 753 O O . LYS A 1 95 ? -12.292 -0.458 -0.138 1.00 97.25 95 LYS A O 1
ATOM 758 N N . VAL A 1 96 ? -12.153 -0.557 2.112 1.00 98.12 96 VAL A N 1
ATOM 759 C CA . VAL A 1 96 ? -13.398 -1.302 2.332 1.00 98.12 96 VAL A CA 1
ATOM 760 C C . VAL A 1 96 ? -14.297 -0.498 3.278 1.00 98.12 96 VAL A C 1
ATOM 762 O O . VAL A 1 96 ? -13.829 -0.085 4.344 1.00 98.12 96 VAL A O 1
ATOM 765 N N . PRO A 1 97 ? -15.552 -0.198 2.898 1.00 98.44 97 PRO A N 1
ATOM 766 C CA . PRO A 1 97 ? -16.509 0.414 3.812 1.00 98.44 97 PRO A CA 1
ATOM 767 C C . PRO A 1 97 ? -16.947 -0.603 4.862 1.00 98.44 97 PRO A C 1
ATOM 769 O O . PRO A 1 97 ? -17.266 -1.731 4.506 1.00 98.44 97 PRO A O 1
ATOM 772 N N . VAL A 1 98 ? -17.028 -0.183 6.121 1.00 98.62 98 VAL A N 1
ATOM 773 C CA . VAL A 1 98 ? -17.673 -0.982 7.171 1.00 98.62 98 VAL A CA 1
ATOM 774 C C . VAL A 1 98 ? -19.194 -0.929 6.987 1.00 98.62 98 VAL A C 1
ATOM 776 O O . VAL A 1 98 ? -19.733 0.110 6.571 1.00 98.62 98 VAL A O 1
ATOM 779 N N . GLU A 1 99 ? -19.869 -2.041 7.273 1.00 98.25 99 GLU A N 1
ATOM 780 C CA . GLU A 1 99 ? -21.326 -2.156 7.247 1.00 98.25 99 GLU A CA 1
ATOM 781 C C . GLU A 1 99 ? -22.013 -1.211 8.242 1.00 98.25 99 GLU A C 1
ATOM 783 O O . GLU A 1 99 ? -21.469 -0.809 9.275 1.00 98.25 99 GLU A O 1
ATOM 788 N N . GLU A 1 100 ? -23.236 -0.809 7.901 1.00 95.69 100 GLU A N 1
ATOM 789 C CA . GLU A 1 100 ? -24.022 0.079 8.750 1.00 95.69 100 GLU A CA 1
ATOM 790 C C . GLU A 1 100 ? -24.462 -0.641 10.030 1.00 95.69 100 GLU A C 1
ATOM 792 O O . GLU A 1 100 ? -24.922 -1.777 9.995 1.00 95.69 100 GLU A O 1
ATOM 797 N N . GLY A 1 101 ? -24.352 0.043 11.170 1.00 95.06 101 GLY A N 1
ATOM 798 C CA . GLY A 1 101 ? -24.750 -0.493 12.475 1.00 95.06 101 GLY A CA 1
ATOM 799 C C . GLY A 1 101 ? -23.617 -1.128 13.284 1.00 95.06 101 GLY A C 1
ATOM 800 O O . GLY A 1 101 ? -23.773 -1.257 14.496 1.00 95.06 101 GLY A O 1
ATOM 801 N N . LEU A 1 102 ? -22.469 -1.432 12.670 1.00 97.62 102 LEU A N 1
ATOM 802 C CA . LEU A 1 102 ? -21.291 -1.903 13.401 1.00 97.62 102 LEU A CA 1
ATOM 803 C C . LEU A 1 102 ? -20.621 -0.763 14.172 1.00 97.62 102 LEU A C 1
ATOM 805 O O . LEU A 1 102 ? -20.367 0.325 13.637 1.00 97.62 102 LEU A O 1
ATOM 809 N N . SER A 1 103 ? -20.301 -1.016 15.441 1.00 97.81 103 SER A N 1
ATOM 810 C CA . SER A 1 103 ? -19.479 -0.108 16.232 1.00 97.81 103 SER A CA 1
ATOM 811 C C . SER A 1 103 ? -17.996 -0.296 15.904 1.00 97.81 103 SER A C 1
ATOM 813 O O . SER A 1 103 ? -17.559 -1.338 15.422 1.00 97.81 103 SER A O 1
ATOM 815 N N . ALA A 1 104 ? -17.175 0.710 16.213 1.00 97.81 104 ALA A N 1
ATOM 816 C CA . ALA A 1 104 ? -15.727 0.582 16.056 1.00 97.81 104 ALA A CA 1
ATOM 817 C C . ALA A 1 104 ? -15.120 -0.519 16.945 1.00 97.81 104 ALA A C 1
ATOM 819 O O . ALA A 1 104 ? -14.054 -1.031 16.620 1.00 97.81 104 ALA A O 1
ATOM 820 N N . GLU A 1 105 ? -15.778 -0.870 18.055 1.00 98.00 105 GLU A N 1
ATOM 821 C CA . GLU A 1 105 ? -15.349 -1.975 18.916 1.00 98.00 105 GLU A CA 1
ATOM 822 C C . GLU A 1 105 ? -15.638 -3.328 18.256 1.00 98.00 105 GLU A C 1
ATOM 824 O O . GLU A 1 105 ? -14.771 -4.195 18.269 1.00 98.00 105 GLU A O 1
ATOM 829 N N . ASP A 1 106 ? -16.793 -3.486 17.599 1.00 98.19 106 ASP A N 1
ATOM 830 C CA . ASP A 1 106 ? -17.127 -4.721 16.871 1.00 98.19 106 ASP A CA 1
ATOM 831 C C . ASP A 1 106 ? -16.103 -4.983 15.757 1.00 98.19 106 ASP A C 1
ATOM 833 O O . ASP A 1 106 ? -15.565 -6.085 15.629 1.00 98.19 106 ASP A O 1
ATOM 837 N N . VAL A 1 107 ? -15.756 -3.934 15.002 1.00 98.56 107 VAL A N 1
ATOM 838 C CA . VAL A 1 107 ? -14.735 -3.986 13.945 1.00 98.56 107 VAL A CA 1
ATOM 839 C C . VAL A 1 107 ? -13.351 -4.315 14.525 1.00 98.56 107 VAL A C 1
ATOM 841 O O . VAL A 1 107 ? -12.639 -5.162 13.984 1.00 98.56 107 VAL A O 1
ATOM 844 N N . ASP A 1 108 ? -12.964 -3.676 15.638 1.00 98.44 108 ASP A N 1
ATOM 845 C CA . ASP A 1 108 ? -11.697 -3.927 16.344 1.00 98.44 108 ASP A CA 1
ATOM 846 C C . ASP A 1 108 ? -11.561 -5.393 16.770 1.00 98.44 108 ASP A C 1
ATOM 848 O O . ASP A 1 108 ? -10.539 -6.032 16.491 1.00 98.44 108 ASP A O 1
ATOM 852 N N . GLN A 1 109 ? -12.599 -5.924 17.416 1.00 98.31 109 GLN A N 1
ATOM 853 C CA . GLN A 1 109 ? -12.619 -7.287 17.930 1.00 98.31 109 GLN A CA 1
ATOM 854 C C . GLN A 1 109 ? -12.627 -8.310 16.798 1.00 98.31 109 GLN A C 1
ATOM 856 O O . GLN A 1 109 ? -11.834 -9.252 16.842 1.00 98.31 109 GLN A O 1
ATOM 861 N N . THR A 1 110 ? -13.435 -8.085 15.759 1.00 98.50 110 THR A N 1
ATOM 862 C CA . THR A 1 110 ? -13.509 -8.979 14.596 1.00 98.50 110 THR A CA 1
ATOM 863 C C . THR A 1 110 ? -12.156 -9.068 13.898 1.00 98.50 110 THR A C 1
ATOM 865 O O . THR A 1 110 ? -11.620 -10.161 13.729 1.00 98.50 110 THR A O 1
ATOM 868 N N . MET A 1 111 ? -11.513 -7.934 13.586 1.00 98.62 111 MET A N 1
ATOM 869 C CA . MET A 1 111 ? -10.193 -7.954 12.937 1.00 98.62 111 MET A CA 1
ATOM 870 C C . MET A 1 111 ? -9.147 -8.728 13.751 1.00 98.62 111 MET A C 1
ATOM 872 O O . MET A 1 111 ? -8.344 -9.472 13.187 1.00 98.62 111 MET A O 1
ATOM 876 N N . LYS A 1 112 ? -9.144 -8.573 15.081 1.00 98.50 112 LYS A N 1
ATOM 877 C CA . LYS A 1 112 ? -8.218 -9.296 15.970 1.00 98.50 112 LYS A CA 1
ATOM 878 C C . LYS A 1 112 ? -8.533 -10.780 16.059 1.00 98.50 112 LYS A C 1
ATOM 880 O O . LYS A 1 112 ? -7.606 -11.585 16.136 1.00 98.50 112 LYS A O 1
ATOM 885 N N . PHE A 1 113 ? -9.813 -11.135 16.072 1.00 98.38 113 PHE A N 1
ATOM 886 C CA . PHE A 1 113 ? -10.254 -12.519 16.078 1.00 98.38 113 PHE A CA 1
ATOM 887 C C . PHE A 1 113 ? -9.797 -13.230 14.800 1.00 98.38 113 PHE A C 1
ATOM 889 O O . PHE A 1 113 ? -9.037 -14.194 14.882 1.00 98.38 113 PHE A O 1
ATOM 896 N N . VAL A 1 114 ? -10.122 -12.664 13.637 1.00 98.44 114 VAL A N 1
ATOM 897 C CA . VAL A 1 114 ? -9.735 -13.192 12.319 1.00 98.44 114 VAL A CA 1
ATOM 898 C C . VAL A 1 114 ? -8.213 -13.282 12.178 1.00 98.44 114 VAL A C 1
ATOM 900 O O . VAL A 1 114 ? -7.682 -14.275 11.682 1.00 98.44 114 VAL A O 1
ATOM 903 N N . ALA A 1 115 ? -7.472 -12.288 12.681 1.00 98.25 115 ALA A N 1
ATOM 904 C CA . ALA A 1 115 ? -6.013 -12.350 12.717 1.00 98.25 115 ALA A CA 1
ATOM 905 C C . ALA A 1 115 ? -5.495 -13.564 13.515 1.00 98.25 115 ALA A C 1
ATOM 907 O O . ALA A 1 115 ? -4.580 -14.263 13.070 1.00 98.25 115 ALA A O 1
ATOM 908 N N . ASN A 1 116 ? -6.101 -13.854 14.671 1.00 97.56 116 ASN A N 1
ATOM 909 C CA . ASN A 1 116 ? -5.740 -15.022 15.472 1.00 97.56 116 ASN A CA 1
ATOM 910 C C . ASN A 1 116 ? -6.072 -16.342 14.761 1.00 97.56 116 ASN A C 1
ATOM 912 O O . ASN A 1 116 ? -5.246 -17.253 14.815 1.00 97.56 116 ASN A O 1
ATOM 916 N N . GLU A 1 117 ? -7.212 -16.441 14.069 1.00 97.75 117 GLU A N 1
ATOM 917 C CA . GLU A 1 117 ? -7.576 -17.635 13.286 1.00 97.75 117 GLU A CA 1
ATOM 918 C C . GLU A 1 117 ? -6.541 -17.954 12.202 1.00 97.75 117 GLU A C 1
ATOM 920 O O . GLU A 1 117 ? -6.129 -19.103 12.032 1.00 97.75 117 GLU A O 1
ATOM 925 N N . HIS A 1 118 ? -6.050 -16.919 11.517 1.00 97.62 118 HIS A N 1
ATOM 926 C CA . HIS A 1 118 ? -5.006 -17.047 10.497 1.00 97.62 118 HIS A CA 1
ATOM 927 C C . HIS A 1 118 ? -3.591 -17.189 11.063 1.00 97.62 118 HIS A C 1
ATOM 929 O O . HIS A 1 118 ? -2.626 -17.254 10.302 1.00 97.62 118 HIS A O 1
ATOM 935 N N . ASN A 1 119 ? -3.434 -17.238 12.389 1.00 96.31 119 ASN A N 1
ATOM 936 C CA . ASN A 1 119 ? -2.137 -17.251 13.065 1.00 96.31 119 ASN A CA 1
ATOM 937 C C . ASN A 1 119 ? -1.222 -16.071 12.675 1.00 96.31 119 ASN A C 1
ATOM 939 O O . ASN A 1 119 ? 0.006 -16.184 12.743 1.00 96.31 119 ASN A O 1
ATOM 943 N N . ILE A 1 120 ? -1.797 -14.918 12.315 1.00 98.00 120 ILE A N 1
ATOM 944 C CA . ILE A 1 120 ? -1.052 -13.675 12.096 1.00 98.00 120 ILE A CA 1
ATOM 945 C C . ILE A 1 120 ? -1.135 -12.811 13.359 1.00 98.00 120 ILE A C 1
ATOM 947 O O . ILE A 1 120 ? -2.210 -12.509 13.876 1.00 98.00 120 ILE A O 1
ATOM 951 N N . LYS A 1 121 ? 0.014 -12.436 13.928 1.00 97.81 121 LYS A N 1
ATOM 952 C CA . LYS A 1 121 ? 0.041 -11.765 15.234 1.00 97.81 121 LYS A CA 1
ATOM 953 C C . LYS A 1 121 ? -0.246 -10.282 15.086 1.00 97.81 121 LYS A C 1
ATOM 955 O O . LYS A 1 121 ? 0.353 -9.616 14.249 1.00 97.81 121 LYS A O 1
ATOM 960 N N . ASN A 1 122 ? -1.094 -9.750 15.959 1.00 98.00 122 ASN A N 1
ATOM 961 C CA . ASN A 1 122 ? -1.158 -8.316 16.206 1.00 98.00 122 ASN A CA 1
ATOM 962 C C . ASN A 1 122 ? 0.075 -7.908 17.027 1.00 98.00 122 ASN A C 1
ATOM 964 O O . ASN A 1 122 ? 0.156 -8.191 18.222 1.00 98.00 122 ASN A O 1
ATOM 968 N N . VAL A 1 123 ? 1.060 -7.307 16.362 1.00 97.94 123 VAL A N 1
ATOM 969 C CA . VAL A 1 123 ? 2.344 -6.900 16.956 1.00 97.94 123 VAL A CA 1
ATOM 970 C C . VAL A 1 123 ? 2.332 -5.453 17.451 1.00 97.94 123 VAL A C 1
ATOM 972 O O . VAL A 1 123 ? 3.316 -4.994 18.026 1.00 97.94 123 VAL A O 1
ATOM 975 N N . GLY A 1 124 ? 1.224 -4.734 17.261 1.00 98.00 124 GLY A N 1
ATOM 976 C CA . GLY A 1 124 ? 1.011 -3.441 17.891 1.00 98.00 124 GLY A CA 1
ATOM 977 C C . GLY A 1 124 ? -0.165 -2.657 17.318 1.00 98.00 124 GLY A C 1
ATOM 978 O O . GLY A 1 124 ? -0.680 -2.922 16.232 1.00 98.00 124 GLY A O 1
ATOM 979 N N . GLU A 1 125 ? -0.570 -1.638 18.067 1.00 98.31 125 GLU A N 1
ATOM 980 C CA . GLU A 1 125 ? -1.710 -0.787 17.743 1.00 98.31 125 GLU A CA 1
ATOM 981 C C . GLU A 1 125 ? -1.349 0.676 17.986 1.00 98.31 125 GLU A C 1
ATOM 983 O O . GLU A 1 125 ? -0.757 1.017 19.009 1.00 98.31 125 GLU A O 1
ATOM 988 N N . LEU A 1 126 ? -1.746 1.552 17.065 1.00 98.12 126 LEU A N 1
ATOM 989 C CA . LEU A 1 126 ? -1.550 2.996 17.160 1.00 98.12 126 LEU A CA 1
ATOM 990 C C . LEU A 1 126 ? -2.919 3.694 17.134 1.00 98.12 126 LEU A C 1
ATOM 992 O O . LEU A 1 126 ? -3.463 3.953 16.054 1.00 98.12 126 LEU A O 1
ATOM 996 N N . PRO A 1 127 ? -3.518 3.991 18.302 1.00 97.88 127 PRO A N 1
ATOM 997 C CA . PRO A 1 127 ? -4.783 4.714 18.390 1.00 97.88 127 PRO A CA 1
ATOM 998 C C . PRO A 1 127 ? -4.558 6.222 18.188 1.00 97.88 127 PRO A C 1
ATOM 1000 O O . PRO A 1 127 ? -4.661 7.003 19.132 1.00 97.88 127 PRO A O 1
ATOM 1003 N N . LEU A 1 128 ? -4.265 6.643 16.952 1.00 98.06 128 LEU A N 1
ATOM 1004 C CA . LEU A 1 128 ? -3.947 8.036 16.604 1.00 98.06 128 LEU A CA 1
ATOM 1005 C C . LEU A 1 128 ? -4.998 9.037 17.110 1.00 98.06 128 LEU A C 1
ATOM 1007 O O . LEU A 1 128 ? -4.645 10.131 17.538 1.00 98.06 128 LEU A O 1
ATOM 1011 N N . TYR A 1 129 ? -6.280 8.666 17.118 1.00 98.00 129 TYR A N 1
ATOM 1012 C CA . TYR A 1 129 ? -7.344 9.519 17.662 1.00 98.00 129 TYR A CA 1
ATOM 1013 C C . TYR A 1 129 ? -7.149 9.892 19.139 1.00 98.00 129 TYR A C 1
ATOM 1015 O O . TYR A 1 129 ? -7.439 11.027 19.516 1.00 98.00 129 TYR A O 1
ATOM 1023 N N . LYS A 1 130 ? -6.617 8.976 19.963 1.00 98.25 130 LYS A N 1
ATOM 1024 C CA . LYS A 1 130 ? -6.300 9.247 21.373 1.00 98.25 130 LYS A CA 1
ATOM 1025 C C . LYS A 1 130 ? -5.099 10.172 21.499 1.00 98.25 130 LYS A C 1
ATOM 1027 O O . LYS A 1 130 ? -5.126 11.067 22.334 1.00 98.25 130 LYS A O 1
ATOM 1032 N N . GLU A 1 131 ? -4.093 9.989 20.648 1.00 97.94 131 GLU A N 1
ATOM 1033 C CA . GLU A 1 131 ? -2.908 10.851 20.636 1.00 97.94 131 GLU A CA 1
ATOM 1034 C C . GLU A 1 131 ? -3.281 12.289 20.252 1.00 97.94 131 GLU A C 1
ATOM 1036 O O . GLU A 1 131 ? -2.970 13.237 20.968 1.00 97.94 131 GLU A O 1
ATOM 1041 N N . VAL A 1 132 ? -4.066 12.461 19.183 1.00 98.25 132 VAL A N 1
ATOM 1042 C CA . VAL A 1 132 ? -4.566 13.783 18.778 1.00 98.25 132 VAL A CA 1
ATOM 1043 C C . VAL A 1 132 ? -5.422 14.409 19.882 1.00 98.25 132 VAL A C 1
ATOM 1045 O O . VAL A 1 132 ? -5.289 15.605 20.154 1.00 98.25 132 VAL A O 1
ATOM 1048 N N . GLN A 1 133 ? -6.271 13.626 20.553 1.00 98.25 133 GLN A N 1
ATOM 1049 C CA . GLN A 1 133 ? -7.056 14.117 21.685 1.00 98.25 133 GLN A CA 1
ATOM 1050 C C . GLN A 1 133 ? -6.172 14.552 22.859 1.00 98.25 133 GLN A C 1
ATOM 1052 O O . GLN A 1 133 ? -6.415 15.616 23.427 1.00 98.25 133 GLN A O 1
ATOM 1057 N N . ALA A 1 134 ? -5.142 13.777 23.201 1.00 98.31 134 ALA A N 1
ATOM 1058 C CA . ALA A 1 134 ? -4.207 14.102 24.275 1.00 98.31 134 ALA A CA 1
ATOM 1059 C C . ALA A 1 134 ? -3.432 15.396 23.983 1.00 98.31 134 ALA A C 1
ATOM 1061 O O . ALA A 1 134 ? -3.303 16.248 24.859 1.00 98.31 134 ALA A O 1
ATOM 1062 N N . MET A 1 135 ? -2.985 15.583 22.738 1.00 98.19 135 MET A N 1
ATOM 1063 C CA . MET A 1 135 ? -2.232 16.772 22.327 1.00 98.19 135 MET A CA 1
ATOM 1064 C C . MET A 1 135 ? -3.095 18.035 22.216 1.00 98.19 135 MET A C 1
ATOM 1066 O O . MET A 1 135 ? -2.622 19.136 22.488 1.00 98.19 135 MET A O 1
ATOM 1070 N N . THR A 1 136 ? -4.347 17.904 21.769 1.00 98.19 136 THR A N 1
ATOM 1071 C CA . THR A 1 136 ? -5.211 19.062 21.462 1.00 98.19 136 THR A CA 1
ATOM 1072 C C . THR A 1 136 ? -6.234 19.381 22.550 1.00 98.19 136 THR A C 1
ATOM 1074 O O . THR A 1 136 ? -6.849 20.449 22.510 1.00 98.19 136 THR A O 1
ATOM 1077 N N . GLY A 1 137 ? -6.469 18.456 23.486 1.00 98.12 137 GLY A N 1
ATOM 1078 C CA . GLY A 1 137 ? -7.538 18.530 24.484 1.00 98.12 137 GLY A CA 1
ATOM 1079 C C . GLY A 1 137 ? -8.952 18.381 23.908 1.00 98.12 137 GLY A C 1
ATOM 1080 O O . GLY A 1 137 ? -9.927 18.588 24.629 1.00 98.12 137 GLY A O 1
ATOM 1081 N N . LYS A 1 138 ? -9.094 18.053 22.616 1.00 98.06 138 LYS A N 1
ATOM 1082 C CA . LYS A 1 138 ? -10.385 17.971 21.915 1.00 98.06 138 LYS A CA 1
ATOM 1083 C C . LYS A 1 138 ? -10.639 16.556 21.396 1.00 98.06 138 LYS A C 1
ATOM 1085 O O . LYS A 1 138 ? -9.700 15.923 20.920 1.00 98.06 138 LYS A O 1
ATOM 1090 N N . PRO A 1 139 ? -11.891 16.060 21.421 1.00 96.81 139 PRO A N 1
ATOM 1091 C CA . PRO A 1 139 ? -12.226 14.795 20.778 1.00 96.81 139 PRO A CA 1
ATOM 1092 C C . PRO A 1 139 ? -11.814 14.788 19.301 1.00 96.81 139 PRO A C 1
ATOM 1094 O O . PRO A 1 139 ? -11.974 15.788 18.596 1.00 96.81 139 PRO A O 1
ATOM 1097 N N . TYR A 1 140 ? -11.318 13.646 18.831 1.00 98.00 140 TYR A N 1
ATOM 1098 C CA . TYR A 1 140 ? -10.988 13.412 17.428 1.00 98.00 140 TYR A CA 1
ATOM 1099 C C . TYR A 1 140 ? -11.763 12.203 16.906 1.00 98.00 140 TYR A C 1
ATOM 1101 O O . TYR A 1 140 ? -12.093 11.293 17.667 1.00 98.00 140 TYR A O 1
ATOM 1109 N N . ARG A 1 141 ? -12.059 12.194 15.603 1.00 97.75 141 ARG A N 1
ATOM 1110 C CA . ARG A 1 141 ? -12.713 11.052 14.948 1.00 97.75 141 ARG A CA 1
ATOM 1111 C C . ARG A 1 141 ? -11.829 9.807 15.029 1.00 97.75 141 ARG A C 1
ATOM 1113 O O . ARG A 1 141 ? -10.606 9.926 15.111 1.00 97.75 141 ARG A O 1
ATOM 1120 N N . ILE A 1 142 ? -12.435 8.625 14.977 1.00 98.38 142 ILE A N 1
ATOM 1121 C CA . ILE A 1 142 ? -11.703 7.363 15.140 1.00 98.38 142 ILE A CA 1
ATOM 1122 C C . ILE A 1 142 ? -10.662 7.214 14.028 1.00 98.38 142 ILE A C 1
ATOM 1124 O O . ILE A 1 142 ? -10.983 7.277 12.847 1.00 98.38 142 ILE A O 1
ATOM 1128 N N . VAL A 1 143 ? -9.405 7.028 14.422 1.00 98.44 143 VAL A N 1
ATOM 1129 C CA . VAL A 1 143 ? -8.286 6.683 13.542 1.00 98.44 143 VAL A CA 1
ATOM 1130 C C . VAL A 1 143 ? -7.368 5.768 14.333 1.00 98.44 143 VAL A C 1
ATOM 1132 O O . VAL A 1 143 ? -6.641 6.234 15.212 1.00 98.44 143 VAL A O 1
ATOM 1135 N N . LYS A 1 144 ? -7.428 4.468 14.060 1.00 98.62 144 LYS A N 1
ATOM 1136 C CA . LYS A 1 144 ? -6.626 3.455 14.748 1.00 98.62 144 LYS A CA 1
ATOM 1137 C C . LYS A 1 144 ? -5.942 2.562 13.725 1.00 98.62 144 LYS A C 1
ATOM 1139 O O . LYS A 1 144 ? -6.589 2.067 12.810 1.00 98.62 144 LYS A O 1
ATOM 1144 N N . ILE A 1 145 ? -4.634 2.389 13.871 1.00 98.75 145 ILE A N 1
ATOM 1145 C CA . ILE A 1 145 ? -3.818 1.558 12.984 1.00 98.75 145 ILE A CA 1
ATOM 1146 C C . ILE A 1 145 ? -3.450 0.281 13.729 1.00 98.75 145 ILE A C 1
ATOM 1148 O O . ILE A 1 145 ? -2.962 0.340 14.855 1.00 98.75 145 ILE A O 1
ATOM 1152 N N . TYR A 1 146 ? -3.668 -0.853 13.085 1.00 98.75 146 TYR A N 1
ATOM 1153 C CA . TYR A 1 146 ? -3.311 -2.187 13.543 1.00 98.75 146 TYR A CA 1
ATOM 1154 C C . TYR A 1 146 ? -2.112 -2.672 12.748 1.00 98.75 146 TYR A C 1
ATOM 1156 O O . TYR A 1 146 ? -2.015 -2.414 11.546 1.00 98.75 146 TYR A O 1
ATOM 1164 N N . MET A 1 147 ? -1.208 -3.371 13.416 1.00 98.56 147 MET A N 1
ATOM 1165 C CA . MET A 1 147 ? -0.014 -3.941 12.814 1.00 98.56 147 MET A CA 1
ATOM 1166 C C . MET A 1 147 ? -0.079 -5.457 12.949 1.00 98.56 147 MET A C 1
ATOM 1168 O O . MET A 1 147 ? 0.168 -6.002 14.023 1.00 98.56 147 MET A O 1
ATOM 1172 N N . PHE A 1 148 ? -0.413 -6.134 11.854 1.00 98.56 148 PHE A N 1
ATOM 1173 C CA . PHE A 1 148 ? -0.478 -7.590 11.779 1.00 98.56 148 PHE A CA 1
ATOM 1174 C C . PHE A 1 148 ? 0.779 -8.134 11.096 1.00 98.56 148 PHE A C 1
ATOM 1176 O O . PHE A 1 148 ? 1.228 -7.607 10.077 1.00 98.56 148 PHE A O 1
ATOM 1183 N N . CYS A 1 149 ? 1.385 -9.174 11.665 1.00 97.88 149 CYS A N 1
ATOM 1184 C CA . CYS A 1 149 ? 2.649 -9.702 11.171 1.00 97.88 149 CYS A CA 1
ATOM 1185 C C . CYS A 1 149 ? 2.774 -11.217 11.353 1.00 97.88 149 CYS A C 1
ATOM 1187 O O . CYS A 1 149 ? 2.479 -11.764 12.420 1.00 97.88 149 CYS A O 1
ATOM 1189 N N . ASN A 1 150 ? 3.286 -11.879 10.315 1.00 97.00 150 ASN A N 1
ATOM 1190 C CA . ASN A 1 150 ? 3.959 -13.164 10.435 1.00 97.00 150 ASN A CA 1
ATOM 1191 C C . ASN A 1 150 ? 5.468 -12.882 10.458 1.00 97.00 150 ASN A C 1
ATOM 1193 O O . ASN A 1 150 ? 6.032 -12.450 9.455 1.00 97.00 150 ASN A O 1
ATOM 1197 N N . ALA A 1 151 ? 6.108 -13.092 11.610 1.00 96.12 151 ALA A N 1
ATOM 1198 C CA . ALA A 1 151 ? 7.505 -12.714 11.810 1.00 96.12 151 ALA A CA 1
ATOM 1199 C C . ALA A 1 151 ? 8.482 -13.490 10.908 1.00 96.12 151 ALA A C 1
ATOM 1201 O O . ALA A 1 151 ? 9.493 -12.927 10.497 1.00 96.12 151 ALA A O 1
ATOM 1202 N N . LEU A 1 152 ? 8.175 -14.749 10.570 1.00 96.12 152 LEU A N 1
ATOM 1203 C CA . LEU A 1 152 ? 9.031 -15.560 9.700 1.00 96.12 152 LEU A CA 1
ATOM 1204 C C . LEU A 1 152 ? 8.976 -15.046 8.260 1.00 96.12 152 LEU A C 1
ATOM 1206 O O . LEU A 1 152 ? 10.017 -14.700 7.709 1.00 96.12 152 LEU A O 1
ATOM 1210 N N . THR A 1 153 ? 7.777 -14.854 7.703 1.00 96.81 153 THR A N 1
ATOM 1211 C CA . THR A 1 153 ? 7.628 -14.243 6.369 1.00 96.81 153 THR A CA 1
ATOM 1212 C C . THR A 1 153 ? 8.221 -12.836 6.317 1.00 96.81 153 THR A C 1
ATOM 1214 O O . THR A 1 153 ? 8.887 -12.478 5.349 1.00 96.81 153 THR A O 1
ATOM 1217 N N . ALA A 1 154 ? 8.045 -12.037 7.376 1.00 97.19 154 ALA A N 1
ATOM 1218 C CA . ALA A 1 154 ? 8.667 -10.719 7.470 1.00 97.19 154 ALA A CA 1
ATOM 1219 C C . ALA A 1 154 ? 10.202 -10.799 7.432 1.00 97.19 154 ALA A C 1
ATOM 1221 O O . ALA A 1 154 ? 10.824 -10.000 6.735 1.00 97.19 154 ALA A O 1
ATOM 1222 N N . SER A 1 155 ? 10.813 -11.771 8.121 1.00 97.94 155 SER A N 1
ATOM 1223 C CA . SER A 1 155 ? 12.263 -11.978 8.044 1.00 97.94 155 SER A CA 1
ATOM 1224 C C . SER A 1 155 ? 12.710 -12.371 6.636 1.00 97.94 155 SER A C 1
ATOM 1226 O O . SER A 1 155 ? 13.636 -11.762 6.118 1.00 97.94 155 SER A O 1
ATOM 1228 N N . HIS A 1 156 ? 12.004 -13.281 5.957 1.00 97.94 156 HIS A N 1
ATOM 1229 C CA . HIS A 1 156 ? 12.340 -13.664 4.582 1.00 97.94 156 HIS A CA 1
ATOM 1230 C C . HIS A 1 156 ? 12.243 -12.485 3.598 1.00 97.94 156 HIS A C 1
ATOM 1232 O O . HIS A 1 156 ? 13.073 -12.361 2.699 1.00 97.94 156 HIS A O 1
ATOM 1238 N N . MET A 1 157 ? 11.263 -11.591 3.783 1.00 97.19 157 MET A N 1
ATOM 1239 C CA . MET A 1 157 ? 11.155 -10.352 3.003 1.00 97.19 157 MET A CA 1
ATOM 1240 C C . MET A 1 157 ? 12.348 -9.418 3.234 1.00 97.19 157 MET A C 1
ATOM 1242 O O . MET A 1 157 ? 12.867 -8.852 2.275 1.00 97.19 157 MET A O 1
ATOM 1246 N N . LEU A 1 158 ? 12.797 -9.268 4.484 1.00 97.50 158 LEU A N 1
ATOM 1247 C CA . LEU A 1 158 ? 13.956 -8.437 4.826 1.00 97.50 158 LEU A CA 1
ATOM 1248 C C . LEU A 1 158 ? 15.263 -9.017 4.273 1.00 97.50 158 LEU A C 1
ATOM 1250 O O . LEU A 1 158 ? 16.043 -8.276 3.685 1.00 97.50 158 LEU A O 1
ATOM 1254 N N . GLU A 1 159 ? 15.453 -10.336 4.355 1.00 97.69 159 GLU A N 1
ATOM 1255 C CA . GLU A 1 159 ? 16.613 -11.013 3.752 1.00 97.69 159 GLU A CA 1
ATOM 1256 C C . GLU A 1 159 ? 16.639 -10.873 2.221 1.00 97.69 159 GLU A C 1
ATOM 1258 O O . GLU A 1 159 ? 17.705 -10.855 1.605 1.00 97.69 159 GLU A O 1
ATOM 1263 N N . TYR A 1 160 ? 15.471 -10.748 1.584 1.00 96.38 160 TYR A N 1
ATOM 1264 C CA . TYR A 1 160 ? 15.393 -10.424 0.162 1.00 96.38 160 TYR A CA 1
ATOM 1265 C C . TYR A 1 160 ? 15.704 -8.940 -0.110 1.00 96.38 160 TYR A C 1
ATOM 1267 O O . TYR A 1 160 ? 16.416 -8.624 -1.067 1.00 96.38 160 TYR A O 1
ATOM 1275 N N . SER A 1 161 ? 15.199 -8.017 0.718 1.00 96.75 161 SER A N 1
ATOM 1276 C CA . SER A 1 161 ? 15.616 -6.610 0.719 1.00 96.75 161 SER A CA 1
ATOM 1277 C C . SER A 1 161 ? 15.237 -5.879 2.011 1.00 96.75 161 SER A C 1
ATOM 1279 O O . SER A 1 161 ? 14.062 -5.784 2.371 1.00 96.75 161 SER A O 1
ATOM 1281 N N . ASP A 1 162 ? 16.202 -5.189 2.624 1.00 98.00 162 ASP A N 1
ATOM 1282 C CA . ASP A 1 162 ? 15.949 -4.317 3.782 1.00 98.00 162 ASP A CA 1
ATOM 1283 C C . ASP A 1 162 ? 14.878 -3.243 3.514 1.00 98.00 162 ASP A C 1
ATOM 1285 O O . ASP A 1 162 ? 14.219 -2.762 4.440 1.00 98.00 162 ASP A O 1
ATOM 1289 N N . ALA A 1 163 ? 14.650 -2.873 2.247 1.00 97.12 163 ALA A N 1
ATOM 1290 C CA . ALA A 1 163 ? 13.633 -1.898 1.859 1.00 97.12 163 ALA A CA 1
ATOM 1291 C C . ALA A 1 163 ? 12.201 -2.334 2.224 1.00 97.12 163 ALA A C 1
ATOM 1293 O O . ALA A 1 163 ? 11.340 -1.472 2.430 1.00 97.12 163 ALA A O 1
ATOM 1294 N N . PHE A 1 164 ? 11.935 -3.640 2.376 1.00 96.38 164 PHE A N 1
ATOM 1295 C CA . PHE A 1 164 ? 10.629 -4.124 2.838 1.00 96.38 164 PHE A CA 1
ATOM 1296 C C . PHE A 1 164 ? 10.307 -3.675 4.272 1.00 96.38 164 PHE A C 1
ATOM 1298 O O . PHE A 1 164 ? 9.131 -3.608 4.628 1.00 96.38 164 PHE A O 1
ATOM 1305 N N . SER A 1 165 ? 11.297 -3.250 5.069 1.00 96.12 165 SER A N 1
ATOM 1306 C CA . SER A 1 165 ? 11.069 -2.653 6.397 1.00 96.12 165 SER A CA 1
ATOM 1307 C C . SER A 1 165 ? 10.137 -1.433 6.377 1.00 96.12 165 SER A C 1
ATOM 1309 O O . SER A 1 165 ? 9.416 -1.206 7.342 1.00 96.12 165 SER A O 1
ATOM 1311 N N . ALA A 1 166 ? 10.079 -0.675 5.273 1.00 95.44 166 ALA A N 1
ATOM 1312 C CA . ALA A 1 166 ? 9.165 0.466 5.131 1.00 95.44 166 ALA A CA 1
ATOM 1313 C C . ALA A 1 166 ? 7.692 0.050 4.947 1.00 95.44 166 ALA A C 1
ATOM 1315 O O . ALA A 1 166 ? 6.770 0.861 5.103 1.00 95.44 166 ALA A O 1
ATOM 1316 N N . TYR A 1 167 ? 7.469 -1.214 4.595 1.00 94.25 167 TYR A N 1
ATOM 1317 C CA . TYR A 1 167 ? 6.156 -1.766 4.312 1.00 94.25 167 TYR A CA 1
ATOM 1318 C C . TYR A 1 167 ? 5.651 -2.709 5.406 1.00 94.25 167 TYR A C 1
ATOM 1320 O O . TYR A 1 167 ? 4.441 -2.907 5.522 1.00 94.25 167 TYR A O 1
ATOM 1328 N N . LEU A 1 168 ? 6.568 -3.274 6.192 1.00 95.81 168 LEU A N 1
ATOM 1329 C CA . LEU A 1 168 ? 6.289 -4.189 7.290 1.00 95.81 168 LEU A CA 1
ATOM 1330 C C . LEU A 1 168 ? 6.153 -3.426 8.620 1.00 95.81 168 LEU A C 1
ATOM 1332 O O . LEU A 1 168 ? 6.827 -2.416 8.822 1.00 95.81 168 LEU A O 1
ATOM 1336 N N . PRO A 1 169 ? 5.334 -3.911 9.568 1.00 97.12 169 PRO A N 1
ATOM 1337 C CA . PRO A 1 169 ? 4.350 -4.994 9.441 1.00 97.12 169 PRO A CA 1
ATOM 1338 C C . PRO A 1 169 ? 3.142 -4.587 8.577 1.00 97.12 169 PRO A C 1
ATOM 1340 O O . PRO A 1 169 ? 2.959 -3.412 8.256 1.00 97.12 169 PRO A O 1
ATOM 1343 N N . CYS A 1 170 ? 2.287 -5.551 8.224 1.00 97.50 170 CYS A N 1
ATOM 1344 C CA . CYS A 1 170 ? 1.086 -5.265 7.442 1.00 97.50 170 CYS A CA 1
ATOM 1345 C C . CYS A 1 170 ? 0.132 -4.390 8.261 1.00 97.50 170 CYS A C 1
ATOM 1347 O O . CYS A 1 170 ? -0.342 -4.781 9.330 1.00 97.50 170 CYS A O 1
ATOM 1349 N N . ARG A 1 171 ? -0.133 -3.181 7.763 1.00 98.00 171 ARG A N 1
ATOM 1350 C CA . ARG A 1 171 ? -0.973 -2.195 8.446 1.00 98.00 171 ARG A CA 1
ATOM 1351 C C . ARG A 1 171 ? -2.407 -2.265 7.944 1.00 98.00 171 ARG A C 1
ATOM 1353 O O . ARG A 1 171 ? -2.631 -2.184 6.738 1.00 98.00 171 ARG A O 1
ATOM 1360 N N . VAL A 1 172 ? -3.362 -2.323 8.866 1.00 98.69 172 VAL A N 1
ATOM 1361 C CA . VAL A 1 172 ? -4.783 -2.066 8.590 1.00 98.69 172 VAL A CA 1
ATOM 1362 C C . VAL A 1 172 ? -5.194 -0.857 9.422 1.00 98.69 172 VAL A C 1
ATOM 1364 O O . VAL A 1 172 ? -4.943 -0.826 10.620 1.00 98.69 172 VAL A O 1
ATOM 1367 N N . ALA A 1 173 ? -5.765 0.174 8.811 1.00 98.69 173 ALA A N 1
ATOM 1368 C CA . ALA A 1 173 ? -6.222 1.374 9.498 1.00 98.69 173 ALA A CA 1
ATOM 1369 C C . ALA A 1 173 ? -7.749 1.432 9.495 1.00 98.69 173 ALA A C 1
ATOM 1371 O O . ALA A 1 173 ? -8.360 1.471 8.429 1.00 98.69 173 ALA A O 1
ATOM 1372 N N . MET A 1 174 ? -8.346 1.494 10.683 1.00 98.75 174 MET A N 1
ATOM 1373 C CA . MET A 1 174 ? -9.753 1.826 10.865 1.00 98.75 174 MET A CA 1
ATOM 1374 C C . MET A 1 174 ? -9.896 3.336 11.013 1.00 98.75 174 MET A C 1
ATOM 1376 O O . MET A 1 174 ? -9.344 3.942 11.938 1.00 98.75 174 MET A O 1
ATOM 1380 N N . VAL A 1 175 ? -10.636 3.942 10.092 1.00 98.56 175 VAL A N 1
ATOM 1381 C CA . VAL A 1 175 ? -10.816 5.388 9.998 1.00 98.56 175 VAL A CA 1
ATOM 1382 C C . VAL A 1 175 ? -12.297 5.707 9.927 1.00 98.56 175 VAL A C 1
ATOM 1384 O O . VAL A 1 175 ? -12.998 5.250 9.032 1.00 98.56 175 VAL A O 1
ATOM 1387 N N . GLN A 1 176 ? -12.758 6.557 10.834 1.00 98.50 176 GLN A N 1
ATOM 1388 C CA . GLN A 1 176 ? -14.004 7.279 10.665 1.00 98.50 176 GLN A CA 1
ATOM 1389 C C . GLN A 1 176 ? -13.751 8.458 9.724 1.00 98.50 176 GLN A C 1
ATOM 1391 O O . GLN A 1 176 ? -12.868 9.290 9.969 1.00 98.50 176 GLN A O 1
ATOM 1396 N N . ASP A 1 177 ? -14.490 8.519 8.623 1.00 97.00 177 ASP A N 1
ATOM 1397 C CA . ASP A 1 177 ? -14.420 9.636 7.690 1.00 97.00 177 ASP A CA 1
ATOM 1398 C C . ASP A 1 177 ? -15.073 10.903 8.274 1.00 97.00 177 ASP A C 1
ATOM 1400 O O . ASP A 1 177 ? -15.504 10.960 9.428 1.00 97.00 177 ASP A O 1
ATOM 1404 N N . LYS A 1 178 ? -15.109 11.977 7.483 1.00 96.38 178 LYS A N 1
ATOM 1405 C CA . LYS A 1 178 ? -15.690 13.254 7.925 1.00 96.38 178 LYS A CA 1
ATOM 1406 C C . LYS A 1 178 ? -17.221 13.214 8.011 1.00 96.38 178 LYS A C 1
ATOM 1408 O O . LYS A 1 178 ? -17.801 14.129 8.585 1.00 96.38 178 LYS A O 1
ATOM 1413 N N . GLN A 1 179 ? -17.851 12.198 7.430 1.00 96.50 179 GLN A N 1
ATOM 1414 C CA . GLN A 1 179 ? -19.292 11.964 7.416 1.00 96.50 179 GLN A CA 1
ATOM 1415 C C . GLN A 1 179 ? -19.728 11.023 8.550 1.00 96.50 179 GLN A C 1
ATOM 1417 O O . GLN A 1 179 ? -20.922 10.859 8.777 1.00 96.50 179 GLN A O 1
ATOM 1422 N N . GLY A 1 180 ? -18.775 10.442 9.285 1.00 96.00 180 GLY A N 1
ATOM 1423 C CA . GLY A 1 180 ? -19.027 9.547 10.408 1.00 96.00 180 GLY A CA 1
ATOM 1424 C C . GLY A 1 180 ? -18.994 8.061 10.048 1.00 96.00 180 GLY A C 1
ATOM 1425 O O . GLY A 1 180 ? -19.114 7.243 10.961 1.00 96.00 180 GLY A O 1
ATOM 1426 N N . LYS A 1 181 ? -18.785 7.700 8.773 1.00 98.00 181 LYS A N 1
ATOM 1427 C CA . LYS A 1 181 ? -18.720 6.304 8.319 1.00 98.00 181 LYS A CA 1
ATOM 1428 C C . LYS A 1 181 ? -17.344 5.702 8.599 1.00 98.00 181 LYS A C 1
ATOM 1430 O O . LYS A 1 181 ? -16.323 6.363 8.407 1.00 98.00 181 LYS A O 1
ATOM 1435 N N . LEU A 1 182 ? -17.320 4.450 9.054 1.00 98.56 182 LEU A N 1
ATOM 1436 C CA . LEU A 1 182 ? -16.091 3.692 9.270 1.00 98.56 182 LEU A CA 1
ATOM 1437 C C . LEU A 1 182 ? -15.603 3.045 7.968 1.00 98.56 182 LEU A C 1
ATOM 1439 O O . LEU A 1 182 ? -16.381 2.544 7.155 1.00 98.56 182 LEU A O 1
ATOM 1443 N N . TRP A 1 183 ? -14.288 3.055 7.795 1.00 98.69 183 TRP A N 1
ATOM 1444 C CA . TRP A 1 183 ? -13.579 2.495 6.654 1.00 98.69 183 TRP A CA 1
ATOM 1445 C C . TRP A 1 183 ? -12.338 1.758 7.130 1.00 98.69 183 TRP A C 1
ATOM 1447 O O . TRP A 1 183 ? -11.649 2.220 8.045 1.00 98.69 183 TRP A O 1
ATOM 1457 N N . LEU A 1 184 ? -12.026 0.656 6.457 1.00 98.81 184 LEU A N 1
ATOM 1458 C CA . LEU A 1 184 ? -10.773 -0.062 6.616 1.00 98.81 184 LEU A CA 1
ATOM 1459 C C . LEU A 1 184 ? -9.872 0.211 5.416 1.00 98.81 184 LEU A C 1
ATOM 1461 O O . LEU A 1 184 ? -10.296 0.108 4.263 1.00 98.81 184 LEU A O 1
ATOM 1465 N N . TYR A 1 185 ? -8.620 0.548 5.703 1.00 98.62 185 TYR A N 1
ATOM 1466 C CA . TYR A 1 185 ? -7.587 0.806 4.710 1.00 98.62 185 TYR A CA 1
ATOM 1467 C C . TYR A 1 185 ? -6.386 -0.098 4.947 1.00 98.62 185 TYR A C 1
ATOM 1469 O O . TYR A 1 185 ? -5.932 -0.234 6.080 1.00 98.62 185 TYR A O 1
ATOM 1477 N N . SER A 1 186 ? -5.812 -0.645 3.886 1.00 98.31 186 SER A N 1
ATOM 1478 C CA . SER A 1 186 ? -4.493 -1.278 3.935 1.00 98.31 186 SER A CA 1
ATOM 1479 C C . SER A 1 186 ? -3.728 -0.936 2.671 1.00 98.31 186 SER A C 1
ATOM 1481 O O . SER A 1 186 ? -4.332 -0.613 1.650 1.00 98.31 186 SER A O 1
ATOM 1483 N N . LEU A 1 187 ? -2.400 -0.965 2.727 1.00 97.12 187 LEU A N 1
ATOM 1484 C CA . LEU A 1 187 ? -1.604 -0.787 1.521 1.00 97.12 187 LEU A CA 1
ATOM 1485 C C . LEU A 1 187 ? -1.934 -1.913 0.536 1.00 97.12 187 LEU A C 1
ATOM 1487 O O . LEU A 1 187 ? -1.966 -3.079 0.925 1.00 97.12 187 LEU A O 1
ATOM 1491 N N . ASN A 1 188 ? -2.139 -1.572 -0.735 1.00 96.00 188 ASN A N 1
ATOM 1492 C CA . ASN A 1 188 ? -2.253 -2.579 -1.773 1.00 96.00 188 ASN A CA 1
ATOM 1493 C C . ASN A 1 188 ? -0.898 -3.287 -1.922 1.00 96.00 188 ASN A C 1
ATOM 1495 O O . ASN A 1 188 ? 0.079 -2.704 -2.399 1.00 96.00 188 ASN A O 1
ATOM 1499 N N . MET A 1 189 ? -0.846 -4.552 -1.505 1.00 96.44 189 MET A N 1
ATOM 1500 C CA . MET A 1 189 ? 0.384 -5.344 -1.515 1.00 96.44 189 MET A CA 1
ATOM 1501 C C . MET A 1 189 ? 0.823 -5.751 -2.928 1.00 96.44 189 MET A C 1
ATOM 1503 O O . MET A 1 189 ? 1.931 -6.251 -3.082 1.00 96.44 189 MET A O 1
ATOM 1507 N N . ASP A 1 190 ? 0.028 -5.508 -3.972 1.00 95.94 190 ASP A N 1
ATOM 1508 C CA . ASP A 1 190 ? 0.383 -5.910 -5.340 1.00 95.94 190 ASP A CA 1
ATOM 1509 C C . ASP A 1 190 ? 1.634 -5.201 -5.838 1.00 95.94 190 ASP A C 1
ATOM 1511 O O . ASP A 1 190 ? 2.513 -5.834 -6.414 1.00 95.94 190 ASP A O 1
ATOM 1515 N N . MET A 1 191 ? 1.793 -3.919 -5.507 1.00 90.94 191 MET A N 1
ATOM 1516 C CA . MET A 1 191 ? 3.024 -3.179 -5.803 1.00 90.94 191 MET A CA 1
ATOM 1517 C C . MET A 1 191 ? 4.247 -3.801 -5.122 1.00 90.94 191 MET A C 1
ATOM 1519 O O . MET A 1 191 ? 5.327 -3.832 -5.702 1.00 90.94 191 MET A O 1
ATOM 1523 N N . MET A 1 192 ? 4.081 -4.316 -3.903 1.00 93.12 192 MET A N 1
ATOM 1524 C CA . MET A 1 192 ? 5.148 -4.970 -3.147 1.00 93.12 192 MET A CA 1
ATOM 1525 C C . MET A 1 192 ? 5.508 -6.345 -3.729 1.00 93.12 192 MET A C 1
ATOM 1527 O O . MET A 1 192 ? 6.679 -6.712 -3.740 1.00 93.12 192 MET A O 1
ATOM 1531 N N . ILE A 1 193 ? 4.509 -7.107 -4.178 1.00 96.38 193 ILE A N 1
ATOM 1532 C CA . ILE A 1 193 ? 4.669 -8.500 -4.623 1.00 96.38 193 ILE A CA 1
ATOM 1533 C C . ILE A 1 193 ? 5.088 -8.571 -6.097 1.00 96.38 193 ILE A C 1
ATOM 1535 O O . ILE A 1 193 ? 5.906 -9.411 -6.467 1.00 96.38 193 ILE A O 1
ATOM 1539 N N . HIS A 1 194 ? 4.530 -7.690 -6.927 1.00 96.50 194 HIS A N 1
ATOM 1540 C CA . HIS A 1 194 ? 4.631 -7.738 -8.385 1.00 96.50 194 HIS A CA 1
ATOM 1541 C C . HIS A 1 194 ? 5.323 -6.514 -8.990 1.00 96.50 194 HIS A C 1
ATOM 1543 O O . HIS A 1 194 ? 5.766 -6.574 -10.128 1.00 96.50 194 HIS A O 1
ATOM 1549 N N . GLY A 1 195 ? 5.457 -5.396 -8.271 1.00 92.38 195 GLY A N 1
ATOM 1550 C CA . GLY A 1 195 ? 5.954 -4.136 -8.844 1.00 92.38 195 GLY A CA 1
ATOM 1551 C C . GLY A 1 195 ? 7.452 -4.101 -9.174 1.00 92.38 195 GLY A C 1
ATOM 1552 O O . GLY A 1 195 ? 7.951 -3.077 -9.630 1.00 92.38 195 GLY A O 1
ATOM 1553 N N . GLY A 1 196 ? 8.195 -5.180 -8.935 1.00 92.56 196 GLY A N 1
ATOM 1554 C CA . GLY A 1 196 ? 9.646 -5.221 -9.099 1.00 92.56 196 GLY A CA 1
ATOM 1555 C C . GLY A 1 196 ? 10.132 -6.485 -9.793 1.00 92.56 196 GLY A C 1
ATOM 1556 O O . GLY A 1 196 ? 9.466 -7.042 -10.663 1.00 92.56 196 GLY A O 1
ATOM 1557 N N . LYS A 1 197 ? 11.329 -6.932 -9.405 1.00 93.50 197 LYS A N 1
ATOM 1558 C CA . LYS A 1 197 ? 11.840 -8.246 -9.804 1.00 93.50 197 LYS A CA 1
ATOM 1559 C C . LYS A 1 197 ? 10.937 -9.344 -9.225 1.00 93.50 197 LYS A C 1
ATOM 1561 O O . LYS A 1 197 ? 10.392 -9.141 -8.140 1.00 93.50 197 LYS A O 1
ATOM 1566 N N . PRO A 1 198 ? 10.826 -10.510 -9.882 1.00 94.56 198 PRO A N 1
ATOM 1567 C CA . PRO A 1 198 ? 10.111 -11.638 -9.304 1.00 94.56 198 PRO A CA 1
ATOM 1568 C C . PRO A 1 198 ? 10.678 -11.986 -7.923 1.00 94.56 198 PRO A C 1
ATOM 1570 O O . PRO A 1 198 ? 11.896 -12.132 -7.758 1.00 94.56 198 PRO A O 1
ATOM 1573 N N . LEU A 1 199 ? 9.796 -12.135 -6.937 1.00 96.44 199 LEU A N 1
ATOM 1574 C CA . LEU A 1 199 ? 10.170 -12.729 -5.658 1.00 96.44 199 LEU A CA 1
ATOM 1575 C C . LEU A 1 199 ? 10.560 -14.203 -5.877 1.00 96.44 199 LEU A C 1
ATOM 1577 O O . LEU A 1 199 ? 9.989 -14.861 -6.756 1.00 96.44 199 LEU A O 1
ATOM 1581 N N . PRO A 1 200 ? 11.488 -14.762 -5.074 1.00 96.75 200 PRO A N 1
ATOM 1582 C CA . PRO A 1 200 ? 11.714 -16.203 -5.038 1.00 96.75 200 PRO A CA 1
ATOM 1583 C C . PRO A 1 200 ? 10.379 -16.952 -4.869 1.00 96.75 200 PRO A C 1
ATOM 1585 O O . PRO A 1 200 ? 9.553 -16.494 -4.080 1.00 96.75 200 PRO A O 1
ATOM 1588 N N . PRO A 1 201 ? 10.142 -18.088 -5.554 1.00 96.94 201 PRO A N 1
ATOM 1589 C CA . PRO A 1 201 ? 8.822 -18.726 -5.595 1.00 96.94 201 PRO A CA 1
ATOM 1590 C C . PRO A 1 201 ? 8.181 -18.958 -4.221 1.00 96.94 201 PRO A C 1
ATOM 1592 O O . PRO A 1 201 ? 7.023 -18.607 -4.020 1.00 96.94 201 PRO A O 1
ATOM 1595 N N . THR A 1 202 ? 8.956 -19.457 -3.254 1.00 96.75 202 THR A N 1
ATOM 1596 C CA . THR A 1 202 ? 8.499 -19.659 -1.871 1.00 96.75 202 THR A CA 1
ATOM 1597 C C . THR A 1 202 ? 8.117 -18.342 -1.195 1.00 96.75 202 THR A C 1
ATOM 1599 O O . THR A 1 202 ? 7.059 -18.248 -0.586 1.00 96.75 202 THR A O 1
ATOM 1602 N N . LEU A 1 203 ? 8.926 -17.290 -1.360 1.00 97.56 203 LEU A N 1
ATOM 1603 C CA . LEU A 1 203 ? 8.626 -15.974 -0.794 1.00 97.56 203 LEU A CA 1
ATOM 1604 C C . LEU A 1 203 ? 7.390 -15.339 -1.451 1.00 97.56 203 LEU A C 1
ATOM 1606 O O . LEU A 1 203 ? 6.592 -14.705 -0.766 1.00 97.56 203 LEU A O 1
ATOM 1610 N N . LYS A 1 204 ? 7.195 -15.539 -2.762 1.00 97.62 204 LYS A N 1
ATOM 1611 C CA . LYS A 1 204 ? 5.988 -15.098 -3.480 1.00 97.62 204 LYS A CA 1
ATOM 1612 C C . LYS A 1 204 ? 4.739 -15.773 -2.910 1.00 97.62 204 LYS A C 1
ATOM 1614 O O . LYS A 1 204 ? 3.744 -15.094 -2.670 1.00 97.62 204 LYS A O 1
ATOM 1619 N N . GLU A 1 205 ? 4.792 -17.081 -2.666 1.00 98.12 205 GLU A N 1
ATOM 1620 C CA . GLU A 1 205 ? 3.688 -17.836 -2.062 1.00 98.12 205 GLU A CA 1
ATOM 1621 C C . GLU A 1 205 ? 3.367 -17.344 -0.644 1.00 98.12 205 GLU A C 1
ATOM 1623 O O . GLU A 1 205 ? 2.206 -17.058 -0.343 1.00 98.12 205 GLU A O 1
ATOM 1628 N N . GLU A 1 206 ? 4.387 -17.148 0.197 1.00 97.50 206 GLU A N 1
ATOM 1629 C CA . GLU A 1 206 ? 4.216 -16.578 1.537 1.00 97.50 206 GLU A CA 1
ATOM 1630 C C . GLU A 1 206 ? 3.582 -15.178 1.487 1.00 97.50 206 GLU A C 1
ATOM 1632 O O . GLU A 1 206 ? 2.627 -14.894 2.216 1.00 97.50 206 GLU A O 1
ATOM 1637 N N . ALA A 1 207 ? 4.061 -14.310 0.591 1.00 97.50 207 ALA A N 1
ATOM 1638 C CA . ALA A 1 207 ? 3.547 -12.953 0.424 1.00 97.50 207 ALA A CA 1
ATOM 1639 C C . ALA A 1 207 ? 2.080 -12.932 -0.034 1.00 97.50 207 ALA A C 1
ATOM 1641 O O . ALA A 1 207 ? 1.274 -12.155 0.486 1.00 97.50 207 ALA A O 1
ATOM 1642 N N . LEU A 1 208 ? 1.716 -13.811 -0.974 1.00 98.00 208 LEU A N 1
ATOM 1643 C CA . LEU A 1 208 ? 0.335 -13.993 -1.426 1.00 98.00 208 LEU A CA 1
ATOM 1644 C C . LEU A 1 208 ? -0.559 -14.551 -0.308 1.00 98.00 208 LEU A C 1
ATOM 1646 O O . LEU A 1 208 ? -1.711 -14.127 -0.178 1.00 98.00 208 LEU A O 1
ATOM 1650 N N . GLY A 1 209 ? -0.026 -15.444 0.530 1.00 98.06 209 GLY A N 1
ATOM 1651 C CA . GLY A 1 209 ? -0.694 -15.931 1.736 1.00 98.06 209 GLY A CA 1
ATOM 1652 C C . GLY A 1 209 ? -1.012 -14.796 2.710 1.00 98.06 209 GLY A C 1
ATOM 1653 O O . GLY A 1 209 ? -2.167 -14.627 3.102 1.00 98.06 209 GLY A O 1
ATOM 1654 N N . VAL A 1 210 ? -0.024 -13.953 3.029 1.00 98.06 210 VAL A N 1
ATOM 1655 C CA . VAL A 1 210 ? -0.227 -12.776 3.892 1.00 98.06 210 VAL A CA 1
ATOM 1656 C C . VAL A 1 210 ? -1.218 -11.792 3.265 1.00 98.06 210 VAL A C 1
ATOM 1658 O O . VAL A 1 210 ? -2.119 -11.327 3.962 1.00 98.06 210 VAL A O 1
ATOM 1661 N N . LYS A 1 211 ? -1.131 -11.528 1.953 1.00 98.06 211 LYS A N 1
ATOM 1662 C CA . LYS A 1 211 ? -2.118 -10.710 1.226 1.00 98.06 211 LYS A CA 1
ATOM 1663 C C . LYS A 1 211 ? -3.540 -11.229 1.432 1.00 98.06 211 LYS A C 1
ATOM 1665 O O . LYS A 1 211 ? -4.431 -10.446 1.757 1.00 98.06 211 LYS A O 1
ATOM 1670 N N . LYS A 1 212 ? -3.759 -12.537 1.260 1.00 98.50 212 LYS A N 1
ATOM 1671 C CA . LYS A 1 212 ? -5.076 -13.159 1.449 1.00 98.50 212 LYS A CA 1
ATOM 1672 C C . LYS A 1 212 ? -5.587 -12.963 2.877 1.00 98.50 212 LYS A C 1
ATOM 1674 O O . LYS A 1 212 ? -6.743 -12.599 3.050 1.00 98.50 212 LYS A O 1
ATOM 1679 N N . ILE A 1 213 ? -4.724 -13.160 3.872 1.00 98.56 213 ILE A N 1
ATOM 1680 C CA . ILE A 1 213 ? -5.064 -12.987 5.289 1.00 98.56 213 ILE A CA 1
ATOM 1681 C C . ILE A 1 213 ? -5.455 -11.534 5.591 1.00 98.56 213 ILE A C 1
ATOM 1683 O O . ILE A 1 213 ? -6.474 -11.296 6.229 1.00 98.56 213 ILE A O 1
ATOM 1687 N N . ILE A 1 214 ? -4.685 -10.550 5.111 1.00 98.62 214 ILE A N 1
ATOM 1688 C CA . ILE A 1 214 ? -4.999 -9.128 5.324 1.00 98.62 214 ILE A CA 1
ATOM 1689 C C . ILE A 1 214 ? -6.328 -8.743 4.674 1.00 98.62 214 ILE A C 1
ATOM 1691 O O . ILE A 1 214 ? -7.133 -8.057 5.303 1.00 98.62 214 ILE A O 1
ATOM 1695 N N . LEU A 1 215 ? -6.584 -9.202 3.448 1.00 98.62 215 LEU A N 1
ATOM 1696 C CA . LEU A 1 215 ? -7.863 -8.968 2.779 1.00 98.62 215 LEU A CA 1
ATOM 1697 C C . LEU A 1 215 ? -9.033 -9.617 3.530 1.00 98.62 215 LEU A C 1
ATOM 1699 O O . LEU A 1 215 ? -10.096 -9.008 3.609 1.00 98.62 215 LEU A O 1
ATOM 1703 N N . ASP A 1 216 ? -8.838 -10.803 4.111 1.00 98.75 216 ASP A N 1
ATOM 1704 C CA . ASP A 1 216 ? -9.860 -11.476 4.919 1.00 98.75 216 ASP A CA 1
ATOM 1705 C C . ASP A 1 216 ? -10.145 -10.726 6.229 1.00 98.75 216 ASP A C 1
ATOM 1707 O O . ASP A 1 216 ? -11.302 -10.462 6.541 1.00 98.75 216 ASP A O 1
ATOM 1711 N N . ILE A 1 217 ? -9.099 -10.272 6.934 1.00 98.69 217 ILE A N 1
ATOM 1712 C CA . ILE A 1 217 ? -9.225 -9.401 8.116 1.00 98.69 217 ILE A CA 1
ATOM 1713 C C . ILE A 1 217 ? -10.013 -8.135 7.771 1.00 98.69 217 ILE A C 1
ATOM 1715 O O . ILE A 1 217 ? -10.908 -7.744 8.518 1.00 98.69 217 ILE A O 1
ATOM 1719 N N . MET A 1 218 ? -9.694 -7.485 6.646 1.00 98.75 218 MET A N 1
ATOM 1720 C CA . MET A 1 218 ? -10.410 -6.287 6.206 1.00 98.75 218 MET A CA 1
ATOM 1721 C C . MET A 1 218 ? -11.864 -6.587 5.853 1.00 98.75 218 MET A C 1
ATOM 1723 O O . MET A 1 218 ? -12.745 -5.817 6.216 1.00 98.75 218 MET A O 1
ATOM 1727 N N . LYS A 1 219 ? -12.125 -7.682 5.137 1.00 98.69 219 LYS A N 1
ATOM 1728 C CA . LYS A 1 219 ? -13.477 -8.047 4.721 1.00 98.69 219 LYS A CA 1
ATOM 1729 C C . LYS A 1 219 ? -14.346 -8.374 5.935 1.00 98.69 219 LYS A C 1
ATOM 1731 O O . LYS A 1 219 ? -15.333 -7.691 6.176 1.00 98.69 219 LYS A O 1
ATOM 1736 N N . ARG A 1 220 ? -13.936 -9.357 6.735 1.00 98.69 220 ARG A N 1
ATOM 1737 C CA . ARG A 1 220 ? -14.695 -9.808 7.906 1.00 98.69 220 ARG A CA 1
ATOM 1738 C C . ARG A 1 220 ? -14.781 -8.728 8.975 1.00 98.69 220 ARG A C 1
ATOM 1740 O O . ARG A 1 220 ? -15.839 -8.533 9.551 1.00 98.69 220 ARG A O 1
ATOM 1747 N N . GLY A 1 221 ? -13.723 -7.936 9.163 1.00 98.44 221 GLY A N 1
ATOM 1748 C CA . GLY A 1 221 ? -13.766 -6.752 10.023 1.00 98.44 221 GLY A CA 1
ATOM 1749 C C . GLY A 1 221 ? -14.784 -5.703 9.565 1.00 98.44 221 GLY A C 1
ATOM 1750 O O . GLY A 1 221 ? -15.409 -5.062 10.403 1.00 98.44 221 GLY A O 1
ATOM 1751 N N . ALA A 1 222 ? -14.970 -5.527 8.255 1.00 98.44 222 ALA A N 1
ATOM 1752 C CA . ALA A 1 222 ? -15.970 -4.615 7.709 1.00 98.44 222 ALA A CA 1
ATOM 1753 C C . ALA A 1 222 ? -17.405 -5.165 7.775 1.00 98.44 222 ALA A C 1
ATOM 1755 O O . ALA A 1 222 ? -18.329 -4.363 7.871 1.00 98.44 222 ALA A O 1
ATOM 1756 N N . GLU A 1 223 ? -17.572 -6.488 7.734 1.00 98.44 223 GLU A N 1
ATOM 1757 C CA . GLU A 1 223 ? -18.861 -7.202 7.790 1.00 98.44 223 GLU A CA 1
ATOM 1758 C C . GLU A 1 223 ? -19.271 -7.590 9.229 1.00 98.44 223 GLU A C 1
ATOM 1760 O O . GLU A 1 223 ? -20.419 -7.940 9.478 1.00 98.44 223 GLU A O 1
ATOM 1765 N N . GLY A 1 224 ? -18.353 -7.516 10.201 1.00 96.12 224 GLY A N 1
ATOM 1766 C CA . GLY A 1 224 ? -18.590 -7.996 11.569 1.00 96.12 224 GLY A CA 1
ATOM 1767 C C . GLY A 1 224 ? -18.713 -9.524 11.666 1.00 96.12 224 GLY A C 1
ATOM 1768 O O . GLY A 1 224 ? -19.388 -10.031 12.561 1.00 96.12 224 GLY A O 1
ATOM 1769 N N . ASP A 1 225 ? -18.095 -10.251 10.730 1.00 94.88 225 ASP A N 1
ATOM 1770 C CA . ASP A 1 225 ? -18.192 -11.709 10.598 1.00 94.88 225 ASP A CA 1
ATOM 1771 C C . ASP A 1 225 ? -17.108 -12.420 11.426 1.00 94.88 225 ASP A C 1
ATOM 1773 O O . ASP A 1 225 ? -15.939 -12.483 11.024 1.00 94.88 225 ASP A O 1
ATOM 1777 N N . PHE A 1 226 ? -17.502 -12.913 12.606 1.00 84.38 226 PHE A N 1
ATOM 1778 C CA . PHE A 1 226 ? -16.633 -13.621 13.553 1.00 84.38 226 PHE A CA 1
ATOM 1779 C C . PHE A 1 226 ? -16.194 -14.990 13.071 1.00 84.38 226 PHE A C 1
ATOM 1781 O O . PHE A 1 226 ? -16.848 -15.643 12.237 1.00 84.38 226 PHE A O 1
#

Radius of gyration: 27.05 Å; chains: 1; bounding box: 42×41×101 Å